Protein AF-0000000084541951 (afdb_homodimer)

Organism: NCBI:txid376219

Radius of gyration: 29.32 Å; Cα contacts (8 Å, 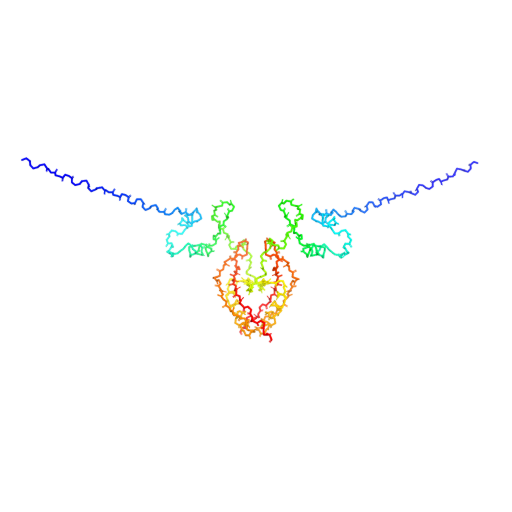|Δi|>4): 400; chains: 2; bounding box: 62×55×139 Å

Secondary structure (DSSP, 8-state):
----------------------HHHHHHHHH-TT---SSHHHHHHHHHHHTEEEETTTTEEEE--GGGSPPPPSSEEEEEEEEHHHHHHHHHHHHHHHHHTT-EEEEEPPPEEPPTTSTTEEEEEEEEEPP----/----------------------HHHHHHHHH-TT---SSHHHHHHHHHHTTEEEETTTTEEEE--GGGSPPPPSSEEEEEEEEHHHHHHHHHHHHHHHHHTT-EEEEEPPPEEPPTTSTTEEEEEEEEEPP----

Solvent-accessible surface area (backbone atoms only — not comparable to full-atom values): 15792 Å² total; per-residue (Å²): 135,84,76,80,80,78,77,78,76,73,77,74,72,72,68,71,72,67,72,85,69,51,68,71,57,51,55,46,43,69,75,44,69,82,65,85,62,91,46,70,64,55,47,50,51,51,38,41,73,74,30,36,41,80,36,77,88,78,68,41,76,40,79,52,57,74,86,69,34,45,76,53,50,79,41,39,38,34,39,34,36,17,18,53,90,44,28,65,59,53,46,49,54,46,51,57,46,43,38,73,72,49,30,40,80,73,45,70,55,68,79,39,73,38,60,81,44,42,49,40,19,18,31,34,43,37,31,28,37,62,54,74,80,76,124,137,82,74,78,79,77,76,79,76,73,76,72,73,70,67,70,71,64,71,84,69,52,68,72,56,51,56,48,43,69,75,45,69,82,64,86,62,93,46,69,64,56,47,51,50,52,38,42,75,74,29,36,42,80,36,78,87,79,67,42,77,40,77,53,57,74,87,68,35,45,77,54,50,80,44,38,38,34,39,34,35,17,19,53,89,44,28,64,58,55,47,49,52,47,51,57,48,42,39,72,73,49,30,39,81,75,48,72,54,67,79,38,72,37,61,82,44,43,49,41,18,16,32,34,42,38,30,28,37,62,54,73,81,77,123

Structure (mmCIF, N/CA/C/O backbone):
data_AF-0000000084541951-model_v1
#
loop_
_entity.id
_entity.type
_entity.pdbx_description
1 polymer 'Uncharacterized protein'
#
loop_
_atom_site.group_PDB
_atom_site.id
_atom_site.type_symbol
_atom_site.label_atom_id
_atom_site.label_alt_id
_atom_site.label_comp_id
_atom_site.label_asym_id
_atom_site.label_entity_id
_atom_site.label_seq_id
_atom_site.pdbx_PDB_ins_code
_atom_site.Cartn_x
_atom_site.Cartn_y
_atom_site.Cartn_z
_atom_site.occupancy
_atom_site.B_iso_or_equiv
_atom_site.auth_seq_id
_atom_site.auth_comp_id
_atom_site.auth_asym_id
_atom_site.auth_atom_id
_atom_site.pdbx_PDB_model_num
ATOM 1 N N . MET A 1 1 ? 38.5 -24.391 -70.188 1 35.28 1 MET A N 1
ATOM 2 C CA . MET A 1 1 ? 38.844 -24.203 -68.812 1 35.28 1 MET A CA 1
ATOM 3 C C . MET A 1 1 ? 37.781 -23.312 -68.125 1 35.28 1 MET A C 1
ATOM 5 O O . MET A 1 1 ? 37.75 -22.109 -68.375 1 35.28 1 MET A O 1
ATOM 9 N N . VAL A 1 2 ? 36.562 -23.859 -67.938 1 46.75 2 VAL A N 1
ATOM 10 C CA . VAL A 1 2 ? 35.375 -23.25 -67.312 1 46.75 2 VAL A CA 1
ATOM 11 C C . VAL A 1 2 ? 35.656 -22.984 -65.875 1 46.75 2 VAL A C 1
ATOM 13 O O . VAL A 1 2 ? 36.031 -23.891 -65.125 1 46.75 2 VAL A O 1
ATOM 16 N N . THR A 1 3 ? 36.031 -21.719 -65.5 1 50.56 3 THR A N 1
ATOM 17 C CA . THR A 1 3 ? 36.188 -21.25 -64.125 1 50.56 3 THR A CA 1
ATOM 18 C C . THR A 1 3 ? 34.875 -21.344 -63.375 1 50.56 3 THR A C 1
ATOM 20 O O . THR A 1 3 ? 33.844 -20.844 -63.812 1 50.56 3 THR A O 1
ATOM 23 N N . PRO A 1 4 ? 34.688 -22.359 -62.5 1 49.59 4 PRO A N 1
ATOM 24 C CA . PRO A 1 4 ? 33.469 -22.406 -61.688 1 49.59 4 PRO A CA 1
ATOM 25 C C . PRO A 1 4 ? 33.312 -21.156 -60.812 1 49.59 4 PRO A C 1
ATOM 27 O O . PRO A 1 4 ? 34.281 -20.672 -60.25 1 49.59 4 PRO A O 1
ATOM 30 N N . LEU A 1 5 ? 32.344 -20.281 -61.125 1 49.31 5 LEU A N 1
ATOM 31 C CA . LEU A 1 5 ? 31.875 -19.188 -60.281 1 49.31 5 LEU A CA 1
ATOM 32 C C . LEU A 1 5 ? 31.422 -19.703 -58.938 1 49.31 5 LEU A C 1
ATOM 34 O O . LEU A 1 5 ? 30.438 -20.438 -58.844 1 49.31 5 LEU A O 1
ATOM 38 N N . PHE A 1 6 ? 32.344 -19.859 -57.938 1 47.62 6 PHE A N 1
ATOM 39 C CA . PHE A 1 6 ? 31.938 -20.078 -56.562 1 47.62 6 PHE A CA 1
ATOM 40 C C . PHE A 1 6 ? 31.062 -18.953 -56.062 1 47.62 6 PHE A C 1
ATOM 42 O O . PHE A 1 6 ? 31.484 -17.781 -56.062 1 47.62 6 PHE A O 1
ATOM 49 N N . SER A 1 7 ? 29.703 -19.094 -56.125 1 42.06 7 SER A N 1
ATOM 50 C CA . SER A 1 7 ? 28.766 -18.219 -55.406 1 42.06 7 SER A CA 1
ATOM 51 C C . SER A 1 7 ? 29.062 -18.203 -53.906 1 42.06 7 SER A C 1
ATOM 53 O O . SER A 1 7 ? 29.016 -19.25 -53.25 1 42.06 7 SER A O 1
ATOM 55 N N . PHE A 1 8 ? 29.844 -17.219 -53.406 1 47.81 8 PHE A N 1
ATOM 56 C CA . PHE A 1 8 ? 29.938 -16.922 -52 1 47.81 8 PHE A CA 1
ATOM 57 C C . PHE A 1 8 ? 28.547 -16.609 -51.406 1 47.81 8 PHE A C 1
ATOM 59 O O . PHE A 1 8 ? 27.984 -15.547 -51.656 1 47.81 8 PHE A O 1
ATOM 66 N N . LEU A 1 9 ? 27.641 -17.656 -51.219 1 46.69 9 LEU A N 1
ATOM 67 C CA . LEU A 1 9 ? 26.531 -17.422 -50.312 1 46.69 9 LEU A CA 1
ATOM 68 C C . LEU A 1 9 ? 27.031 -16.828 -48.969 1 46.69 9 LEU A C 1
ATOM 70 O O . LEU A 1 9 ? 27.703 -17.516 -48.188 1 46.69 9 LEU A O 1
ATOM 74 N N . GLY A 1 10 ? 27.297 -15.555 -48.938 1 41.97 10 GLY A N 1
ATOM 75 C CA . GLY A 1 10 ? 27.469 -14.836 -47.688 1 41.97 10 GLY A CA 1
ATOM 76 C C . GLY A 1 10 ? 26.469 -15.242 -46.625 1 41.97 10 GLY A C 1
ATOM 77 O O . GLY A 1 10 ? 25.266 -15.078 -46.812 1 41.97 10 GLY A O 1
ATOM 78 N N . LEU A 1 11 ? 26.688 -16.281 -45.781 1 41.28 11 LEU A N 1
ATOM 79 C CA . LEU A 1 11 ? 25.984 -16.531 -44.531 1 41.28 11 LEU A CA 1
ATOM 80 C C . LEU A 1 11 ? 25.828 -15.242 -43.75 1 41.28 11 LEU A C 1
ATOM 82 O O . LEU A 1 11 ? 26.812 -14.703 -43.219 1 41.28 11 LEU A O 1
ATOM 86 N N . VAL A 1 12 ? 24.906 -14.344 -44.125 1 42.41 12 VAL A N 1
ATOM 87 C CA . VAL A 1 12 ? 24.484 -13.305 -43.188 1 42.41 12 VAL A CA 1
ATOM 88 C C . VAL A 1 12 ? 24.125 -13.93 -41.844 1 42.41 12 VAL A C 1
ATOM 90 O O . VAL A 1 12 ? 23.125 -14.648 -41.719 1 42.41 12 VAL A O 1
ATOM 93 N N . LEU A 1 13 ? 25.078 -14.289 -41 1 41.66 13 LEU A N 1
ATOM 94 C CA . LEU A 1 13 ? 24.797 -14.516 -39.594 1 41.66 13 LEU A CA 1
ATOM 95 C C . LEU A 1 13 ? 23.922 -13.398 -39.031 1 41.66 13 LEU A C 1
ATOM 97 O O . LEU A 1 13 ? 24.391 -12.266 -38.875 1 41.66 13 LEU A O 1
ATOM 101 N N . ILE A 1 14 ? 22.688 -13.305 -39.5 1 42.78 14 ILE A N 1
ATOM 102 C CA . ILE A 1 14 ? 21.781 -12.477 -38.688 1 42.78 14 ILE A CA 1
ATOM 103 C C . ILE A 1 14 ? 21.984 -12.805 -37.219 1 42.78 14 ILE A C 1
ATOM 105 O O . ILE A 1 14 ? 21.578 -13.875 -36.75 1 42.78 14 ILE A O 1
ATOM 109 N N . GLY A 1 15 ? 23.141 -12.469 -36.656 1 42.03 15 GLY A N 1
ATOM 110 C CA . GLY A 1 15 ? 23.156 -12.453 -35.219 1 42.03 15 GLY A CA 1
ATOM 111 C C . GLY A 1 15 ? 21.859 -11.953 -34.594 1 42.03 15 GLY A C 1
ATOM 112 O O . GLY A 1 15 ? 21.531 -10.773 -34.75 1 42.03 15 GLY A O 1
ATOM 113 N N . VAL A 1 16 ? 20.719 -12.625 -34.656 1 40.12 16 VAL A N 1
ATOM 114 C CA . VAL A 1 16 ? 19.609 -12.266 -33.781 1 40.12 16 VAL A CA 1
ATOM 115 C C . VAL A 1 16 ? 20.156 -11.727 -32.438 1 40.12 16 VAL A C 1
ATOM 117 O O . VAL A 1 16 ? 20.828 -12.453 -31.703 1 40.12 16 VAL A O 1
ATOM 120 N N . VAL A 1 17 ? 20.688 -10.57 -32.469 1 44.53 17 VAL A N 1
ATOM 121 C CA . VAL A 1 17 ? 20.969 -9.977 -31.172 1 44.53 17 VAL A CA 1
ATOM 122 C C . VAL A 1 17 ? 19.875 -10.359 -30.172 1 44.53 17 VAL A C 1
ATOM 124 O O . VAL A 1 17 ? 18.734 -9.953 -30.328 1 44.53 17 VAL A O 1
ATOM 127 N N . MET A 1 18 ? 19.781 -11.609 -29.812 1 46.28 18 MET A N 1
ATOM 128 C CA . MET A 1 18 ? 18.891 -11.938 -28.703 1 46.28 18 MET A CA 1
ATOM 129 C C . MET A 1 18 ? 18.828 -10.789 -27.703 1 46.28 18 MET A C 1
ATOM 131 O O . MET A 1 18 ? 19.859 -10.242 -27.312 1 46.28 18 MET A O 1
ATOM 135 N N . ALA A 1 19 ? 18 -9.93 -27.828 1 55.91 19 ALA A N 1
ATOM 136 C CA . ALA A 1 19 ? 17.766 -8.891 -26.812 1 55.91 19 ALA A CA 1
ATOM 137 C C . ALA A 1 19 ? 18.328 -9.312 -25.469 1 55.91 19 ALA A C 1
ATOM 139 O O . ALA A 1 19 ? 18.375 -10.5 -25.141 1 55.91 19 ALA A O 1
ATOM 140 N N . LYS A 1 20 ? 19.281 -8.531 -24.906 1 66.75 20 LYS A N 1
ATOM 141 C CA . LYS A 1 20 ? 20 -8.742 -23.656 1 66.75 20 LYS A CA 1
ATOM 142 C C . LYS A 1 20 ? 19.047 -9.125 -22.531 1 66.75 20 LYS A C 1
ATOM 144 O O . LYS A 1 20 ? 18.062 -8.422 -22.266 1 66.75 20 LYS A O 1
ATOM 149 N N . MET A 1 21 ? 18.969 -10.383 -22.297 1 83.56 21 MET A N 1
ATOM 150 C CA . MET A 1 21 ? 18.188 -10.945 -21.188 1 83.56 21 MET A CA 1
ATOM 151 C C . MET A 1 21 ? 18.703 -10.445 -19.844 1 83.56 21 MET A C 1
ATOM 153 O O . MET A 1 21 ? 19.922 -10.406 -19.625 1 83.56 21 MET A O 1
ATOM 157 N N . THR A 1 22 ? 17.797 -9.883 -19.062 1 91.75 22 THR A N 1
ATOM 158 C CA . THR A 1 22 ? 18.203 -9.484 -17.719 1 91.75 22 THR A CA 1
ATOM 159 C C . THR A 1 22 ? 18.734 -10.68 -16.938 1 91.75 22 THR A C 1
ATOM 161 O O . THR A 1 22 ? 18.406 -11.828 -17.25 1 91.75 22 THR A O 1
ATOM 164 N N . LYS A 1 23 ? 19.625 -10.398 -16.016 1 94.12 23 LYS A N 1
ATOM 165 C CA . LYS A 1 23 ? 20.109 -11.438 -15.125 1 94.12 23 LYS A CA 1
ATOM 166 C C . LYS A 1 23 ? 18.969 -12.164 -14.438 1 94.12 23 LYS A C 1
ATOM 168 O O . LYS A 1 23 ? 18.984 -13.391 -14.328 1 94.12 23 LYS A O 1
ATOM 173 N N . LYS A 1 24 ? 18 -11.453 -13.922 1 96 24 LYS A N 1
ATOM 174 C CA . LYS A 1 24 ? 16.828 -12.016 -13.266 1 96 24 LYS A CA 1
ATOM 175 C C . LYS A 1 24 ? 16.156 -13.062 -14.148 1 96 24 LYS A C 1
ATOM 177 O O . LYS A 1 24 ? 15.852 -14.164 -13.703 1 96 24 LYS A O 1
ATOM 182 N N . TYR A 1 25 ? 15.961 -12.742 -15.359 1 95.69 25 TYR A N 1
ATOM 183 C CA . TYR A 1 25 ? 15.273 -13.625 -16.297 1 95.69 25 TYR A CA 1
ATOM 184 C C . TYR A 1 25 ? 16.141 -14.82 -16.656 1 95.69 25 TYR A C 1
ATOM 186 O O . TYR A 1 25 ? 15.672 -15.961 -16.656 1 95.69 25 TYR A O 1
ATOM 194 N N . SER A 1 26 ? 17.359 -14.578 -16.891 1 94.5 26 SER A N 1
ATOM 195 C CA . SER A 1 26 ? 18.281 -15.656 -17.234 1 94.5 26 SER A CA 1
ATOM 196 C C . SER A 1 26 ? 18.375 -16.703 -16.125 1 94.5 26 SER A C 1
ATOM 198 O O . SER A 1 26 ? 18.312 -17.906 -16.391 1 94.5 26 SER A O 1
ATOM 200 N N . LEU A 1 27 ? 18.5 -16.25 -14.945 1 96.31 27 LEU A N 1
ATOM 201 C CA . LEU A 1 27 ? 18.609 -17.172 -13.812 1 96.31 27 LEU A CA 1
ATOM 202 C C . LEU A 1 27 ? 17.297 -17.906 -13.57 1 96.31 27 LEU A C 1
ATOM 204 O O . LEU A 1 27 ? 17.297 -19.047 -13.117 1 96.31 27 LEU A O 1
ATOM 208 N N . ALA A 1 28 ? 16.219 -17.281 -13.922 1 96.81 28 ALA A N 1
ATOM 209 C CA . ALA A 1 28 ? 14.922 -17.953 -13.828 1 96.81 28 ALA A CA 1
ATOM 210 C C . ALA A 1 28 ? 14.828 -19.125 -14.789 1 96.81 28 ALA A C 1
ATOM 212 O O . ALA A 1 28 ? 14.32 -20.203 -14.422 1 96.81 28 ALA A O 1
ATOM 213 N N . LEU A 1 29 ? 15.328 -18.906 -15.945 1 95.5 29 LEU A N 1
ATOM 214 C CA . LEU A 1 29 ? 15.32 -19.953 -16.953 1 95.5 29 LEU A CA 1
ATOM 215 C C . LEU A 1 29 ? 16.156 -21.156 -16.516 1 95.5 29 LEU A C 1
ATOM 217 O O . LEU A 1 29 ? 15.836 -22.297 -16.844 1 95.5 29 LEU A O 1
ATOM 221 N N . GLU A 1 30 ? 17.172 -20.922 -15.742 1 95.62 30 GLU A N 1
ATOM 222 C CA . GLU A 1 30 ? 18.016 -22 -15.227 1 95.62 30 GLU A CA 1
ATOM 223 C C . GLU A 1 30 ? 17.281 -22.844 -14.195 1 95.62 30 GLU A C 1
ATOM 225 O O . GLU A 1 30 ? 17.484 -24.047 -14.117 1 95.62 30 GLU A O 1
ATOM 230 N N . ILE A 1 31 ? 16.484 -22.266 -13.453 1 96.19 31 ILE A N 1
ATOM 231 C CA . ILE A 1 31 ? 15.773 -22.953 -12.383 1 96.19 31 ILE A CA 1
ATOM 232 C C . ILE A 1 31 ? 14.625 -23.766 -12.977 1 96.19 31 ILE A C 1
ATOM 234 O O . ILE A 1 31 ? 14.352 -24.875 -12.516 1 96.19 31 ILE A O 1
ATOM 238 N N . ALA A 1 32 ? 13.953 -23.203 -13.953 1 95.69 32 ALA A N 1
ATOM 239 C CA . ALA A 1 32 ? 12.812 -23.875 -14.562 1 95.69 32 ALA A CA 1
ATOM 240 C C . ALA A 1 32 ? 12.93 -23.891 -16.078 1 95.69 32 ALA A C 1
ATOM 242 O O . ALA A 1 32 ? 12.102 -23.297 -16.781 1 95.69 32 ALA A O 1
ATOM 243 N N . PRO A 1 33 ? 13.789 -24.609 -16.609 1 92.81 33 PRO A N 1
ATOM 244 C CA . PRO A 1 33 ? 14.062 -24.594 -18.062 1 92.81 33 PRO A CA 1
ATOM 245 C C . PRO A 1 33 ? 12.922 -25.188 -18.875 1 92.81 33 PRO A C 1
ATOM 247 O O . PRO A 1 33 ? 12.75 -24.844 -20.047 1 92.81 33 PRO A O 1
ATOM 250 N N . GLU A 1 34 ? 12.133 -26 -18.281 1 94.19 34 GLU A N 1
ATOM 251 C CA . GLU A 1 34 ? 11.117 -26.734 -19.031 1 94.19 34 GLU A CA 1
ATOM 252 C C . GLU A 1 34 ? 9.766 -26.031 -18.953 1 94.19 34 GLU A C 1
ATOM 254 O O . GLU A 1 34 ? 8.797 -26.453 -19.594 1 94.19 34 GLU A O 1
ATOM 259 N N . PHE A 1 35 ? 9.766 -25.031 -18.109 1 95.38 35 PHE A N 1
ATOM 260 C CA . PHE A 1 35 ? 8.492 -24.344 -17.969 1 95.38 35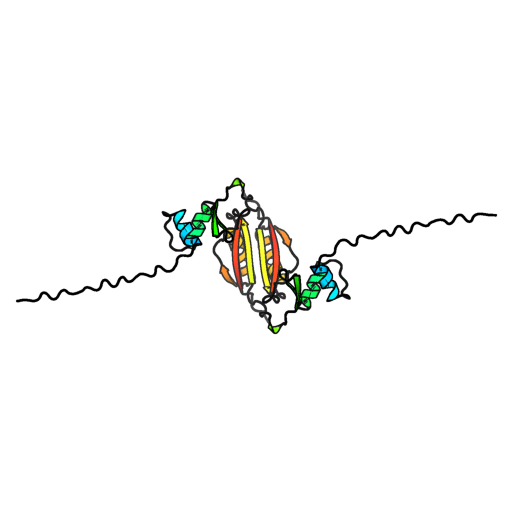 PHE A CA 1
ATOM 261 C C . PHE A 1 35 ? 8.242 -23.422 -19.172 1 95.38 35 PHE A C 1
ATOM 263 O O . PHE A 1 35 ? 8.984 -22.484 -19.406 1 95.38 35 PHE A O 1
ATOM 270 N N . SER A 1 36 ? 7.133 -23.766 -19.891 1 93.62 36 SER A N 1
ATOM 271 C CA . SER A 1 36 ? 6.742 -22.922 -21.016 1 93.62 36 SER A CA 1
ATOM 272 C C . SER A 1 36 ? 6.016 -21.672 -20.547 1 93.62 36 SER A C 1
ATOM 274 O O . SER A 1 36 ? 5.129 -21.734 -19.688 1 93.62 36 SER A O 1
ATOM 276 N N . HIS A 1 37 ? 6.469 -20.578 -21.062 1 91.12 37 HIS A N 1
ATOM 277 C CA . HIS A 1 37 ? 5.855 -19.312 -20.672 1 91.12 37 HIS A CA 1
ATOM 278 C C . HIS A 1 37 ? 5.871 -18.312 -21.828 1 91.12 37 HIS A C 1
ATOM 280 O O . HIS A 1 37 ? 6.742 -18.375 -22.703 1 91.12 37 HIS A O 1
ATOM 286 N N . SER A 1 38 ? 4.855 -17.469 -21.703 1 89.25 38 SER A N 1
ATOM 287 C CA . SER A 1 38 ? 4.703 -16.484 -22.766 1 89.25 38 SER A CA 1
ATOM 288 C C . SER A 1 38 ? 5.414 -15.18 -22.422 1 89.25 38 SER A C 1
ATOM 290 O O . SER A 1 38 ? 5.723 -14.383 -23.312 1 89.25 38 SER A O 1
ATOM 292 N N . ASP A 1 39 ? 5.574 -14.945 -21.172 1 87.88 39 ASP A N 1
ATOM 293 C CA . ASP A 1 39 ? 6.254 -13.727 -20.734 1 87.88 39 ASP A CA 1
ATOM 294 C C . ASP A 1 39 ? 7 -13.969 -19.422 1 87.88 39 ASP A C 1
ATOM 296 O O . ASP A 1 39 ? 6.883 -15.047 -18.828 1 87.88 39 ASP A O 1
ATOM 300 N N . HIS A 1 40 ? 7.828 -12.969 -19.125 1 91.19 40 HIS A N 1
ATOM 301 C CA . HIS A 1 40 ? 8.672 -13.133 -17.938 1 91.19 40 HIS A CA 1
ATOM 302 C C . HIS A 1 40 ? 7.828 -13.227 -16.672 1 91.19 40 HIS A C 1
ATOM 304 O O . HIS A 1 40 ? 8.195 -13.938 -15.727 1 91.19 40 HIS A O 1
ATOM 310 N N . GLU A 1 41 ? 6.727 -12.594 -16.672 1 87.75 41 GLU A N 1
ATOM 311 C CA . GLU A 1 41 ? 5.895 -12.57 -15.477 1 87.75 41 GLU A CA 1
ATOM 312 C C . GLU A 1 41 ? 5.348 -13.953 -15.156 1 87.75 41 GLU A C 1
ATOM 314 O O . GLU A 1 41 ? 5.27 -14.344 -13.992 1 87.75 41 GLU A O 1
ATOM 319 N N . SER A 1 42 ? 4.969 -14.625 -16.219 1 89.44 42 SER A N 1
ATOM 320 C CA . SER A 1 42 ? 4.473 -15.984 -16.031 1 89.44 42 SER A CA 1
ATOM 321 C C . SER A 1 42 ? 5.551 -16.891 -15.445 1 89.44 42 SER A C 1
ATOM 323 O O . SER A 1 42 ? 5.281 -17.688 -14.555 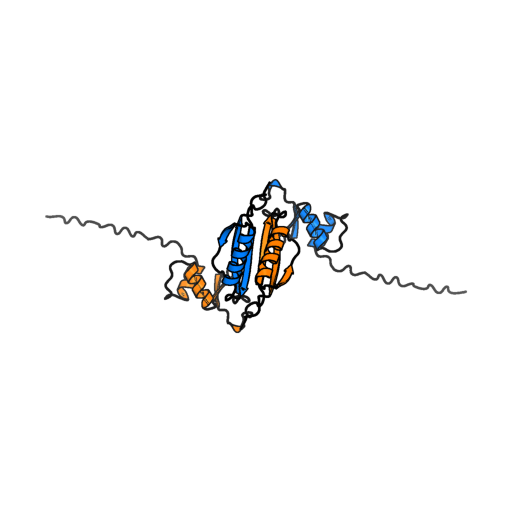1 89.44 42 SER A O 1
ATOM 325 N N . LEU A 1 43 ? 6.738 -16.734 -15.914 1 93.69 43 LEU A N 1
ATOM 326 C CA . LEU A 1 43 ? 7.848 -17.516 -15.391 1 93.69 43 LEU A CA 1
ATOM 327 C C . LEU A 1 43 ? 8.141 -17.141 -13.945 1 93.69 43 LEU A C 1
ATOM 329 O O . LEU A 1 43 ? 8.328 -18.031 -13.094 1 93.69 43 LEU A O 1
ATOM 333 N N . TYR A 1 44 ? 8.117 -15.883 -13.672 1 92.19 44 TYR A N 1
ATOM 334 C CA . TYR A 1 44 ? 8.391 -15.43 -12.312 1 92.19 44 TYR A CA 1
ATOM 335 C C . TYR A 1 44 ? 7.324 -15.93 -11.344 1 92.19 44 TYR A C 1
A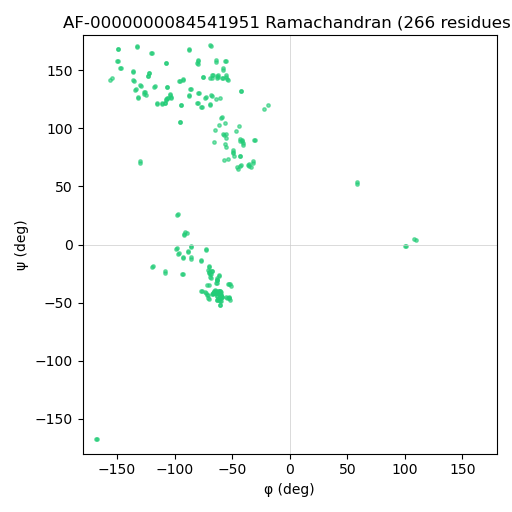TOM 337 O O . TYR A 1 44 ? 7.633 -16.344 -10.227 1 92.19 44 TYR A O 1
ATOM 345 N N . SER A 1 45 ? 6.129 -15.859 -11.781 1 87.56 45 SER A N 1
ATOM 346 C CA . SER A 1 45 ? 5.023 -16.375 -10.969 1 87.56 45 SER A CA 1
ATOM 347 C C . SER A 1 45 ? 5.184 -17.859 -10.688 1 87.56 45 SER A C 1
ATOM 349 O O . SER A 1 45 ? 4.926 -18.312 -9.57 1 87.56 45 SER A O 1
ATOM 351 N N . HIS A 1 46 ? 5.566 -18.562 -11.688 1 90.94 46 HIS A N 1
ATOM 352 C CA . HIS A 1 46 ? 5.805 -20 -11.539 1 90.94 46 HIS A CA 1
ATOM 353 C C . HIS A 1 46 ? 6.887 -20.266 -10.508 1 90.94 46 HIS A C 1
ATOM 355 O O . HIS A 1 46 ? 6.715 -21.125 -9.633 1 90.94 46 HIS A O 1
ATOM 361 N N . LEU A 1 47 ? 7.969 -19.484 -10.57 1 94.5 47 LEU A N 1
ATOM 362 C CA . LEU A 1 47 ? 9.055 -19.656 -9.609 1 94.5 47 LEU A CA 1
ATOM 363 C C . LEU A 1 47 ? 8.57 -19.344 -8.195 1 94.5 47 LEU A C 1
ATOM 365 O O . LEU A 1 47 ? 8.922 -20.047 -7.246 1 94.5 47 LEU A O 1
ATOM 369 N N . SER A 1 48 ? 7.805 -18.359 -8.094 1 90.31 48 SER A N 1
ATOM 370 C CA . SER A 1 48 ? 7.258 -18.016 -6.789 1 90.31 48 SER A CA 1
ATOM 371 C C . SER A 1 48 ? 6.414 -19.141 -6.223 1 90.31 48 SER A C 1
ATOM 373 O O . SER A 1 48 ? 6.461 -19.422 -5.02 1 90.31 48 SER A O 1
ATOM 375 N N . GLY A 1 49 ? 5.668 -19.734 -7.082 1 87.25 49 GLY A N 1
ATOM 376 C CA . GLY A 1 49 ? 4.879 -20.875 -6.664 1 87.25 49 GLY A CA 1
ATOM 377 C C . GLY A 1 49 ? 5.723 -22.031 -6.172 1 87.25 49 GLY A C 1
ATOM 378 O O . GLY A 1 49 ? 5.27 -22.844 -5.352 1 87.25 49 GLY A O 1
ATOM 379 N N . MET A 1 50 ? 6.914 -22.062 -6.668 1 91 50 MET A N 1
ATOM 380 C CA . MET A 1 50 ? 7.84 -23.109 -6.281 1 91 50 MET A CA 1
ATOM 381 C C . MET A 1 50 ? 8.586 -22.75 -5.004 1 91 50 MET A C 1
ATOM 383 O O . MET A 1 50 ? 9.344 -23.547 -4.465 1 91 50 MET A O 1
ATOM 387 N N . GLY A 1 51 ? 8.492 -21.469 -4.566 1 90.38 51 GLY A N 1
ATOM 388 C CA . GLY A 1 51 ? 9.148 -21.047 -3.338 1 90.38 51 GLY A CA 1
ATOM 389 C C . GLY A 1 51 ? 10.336 -20.125 -3.576 1 90.38 51 GLY A C 1
ATOM 390 O O . GLY A 1 51 ? 11.039 -19.75 -2.635 1 90.38 51 GLY A O 1
ATOM 391 N N . TYR A 1 52 ? 10.555 -19.766 -4.84 1 94.88 52 TYR A N 1
ATOM 392 C CA . TYR A 1 52 ? 11.695 -18.922 -5.152 1 94.88 52 TYR A CA 1
ATOM 393 C C . TYR A 1 52 ? 11.297 -17.453 -5.148 1 94.88 52 TYR A C 1
ATOM 395 O O . TYR A 1 52 ? 10.211 -17.094 -5.613 1 94.88 52 TYR A O 1
ATOM 403 N N . TRP A 1 53 ? 12.219 -16.656 -4.645 1 95.56 53 TRP A N 1
ATOM 404 C CA . TRP A 1 53 ? 12.016 -15.211 -4.621 1 95.56 53 TRP A CA 1
ATOM 405 C C . TRP A 1 53 ? 13.289 -14.484 -5.055 1 95.56 53 TRP A C 1
ATOM 407 O O . TRP A 1 53 ? 14.398 -14.883 -4.684 1 95.56 53 TRP A O 1
ATOM 417 N N . TRP A 1 54 ? 12.992 -13.383 -5.836 1 94.81 54 TRP A N 1
ATOM 418 C CA . TRP A 1 54 ? 14.125 -12.602 -6.312 1 94.81 54 TRP A CA 1
ATOM 419 C C . TRP A 1 54 ? 14.625 -11.656 -5.23 1 94.81 54 TRP A C 1
ATOM 421 O O . TRP A 1 54 ? 13.859 -10.836 -4.707 1 94.81 54 TRP A O 1
ATOM 431 N N . ASN A 1 55 ? 15.852 -11.805 -4.902 1 93.5 55 ASN A N 1
ATOM 432 C CA . ASN A 1 55 ? 16.562 -10.859 -4.051 1 93.5 55 ASN A CA 1
ATOM 433 C C . ASN A 1 55 ? 17.328 -9.836 -4.875 1 93.5 55 ASN A C 1
ATOM 435 O O . ASN A 1 55 ? 18.406 -10.133 -5.391 1 93.5 55 ASN A O 1
ATOM 439 N N . SER A 1 56 ? 16.797 -8.68 -4.895 1 91.94 56 SER A N 1
ATOM 440 C CA . SER A 1 56 ? 17.375 -7.652 -5.758 1 91.94 56 SER A CA 1
ATOM 441 C C . SER A 1 56 ? 18.734 -7.195 -5.234 1 91.94 56 SER A C 1
ATOM 443 O O . SER A 1 56 ? 19.578 -6.734 -6.008 1 91.94 56 SER A O 1
ATOM 445 N N . ARG A 1 57 ? 18.984 -7.328 -4.035 1 90.56 57 ARG A N 1
ATOM 446 C CA . ARG A 1 57 ? 20.266 -6.93 -3.465 1 90.56 57 ARG A CA 1
ATOM 447 C C . ARG A 1 57 ? 21.375 -7.859 -3.922 1 90.56 57 ARG A C 1
ATOM 449 O O . ARG A 1 57 ? 22.406 -7.402 -4.418 1 90.56 57 ARG A O 1
ATOM 456 N N . ASP A 1 58 ? 21.125 -9.094 -3.854 1 92.75 58 ASP A N 1
ATOM 457 C CA . ASP A 1 58 ? 22.109 -10.102 -4.199 1 92.75 58 ASP A CA 1
ATOM 458 C C . ASP A 1 58 ? 21.984 -10.516 -5.664 1 92.75 58 ASP A C 1
ATOM 460 O O . ASP A 1 58 ? 22.797 -11.297 -6.164 1 92.75 58 ASP A O 1
ATOM 464 N N . GLN A 1 59 ? 20.891 -10.086 -6.25 1 94 59 GLN A N 1
ATOM 465 C CA . GLN A 1 59 ? 20.625 -10.406 -7.648 1 94 59 GLN A CA 1
ATOM 466 C C . GLN A 1 59 ? 20.578 -11.914 -7.863 1 94 59 GLN A C 1
ATOM 468 O O . GLN A 1 59 ? 21.25 -12.453 -8.742 1 94 59 GLN A O 1
ATOM 473 N N . SER A 1 60 ? 19.781 -12.539 -7.113 1 96.31 60 SER A N 1
ATOM 474 C CA . SER A 1 60 ? 19.641 -13.984 -7.184 1 96.31 60 SER A CA 1
ATOM 475 C C . SER A 1 60 ? 18.234 -14.422 -6.793 1 96.31 60 SER A C 1
ATOM 477 O O . SER A 1 60 ? 17.531 -13.695 -6.086 1 96.31 60 SER A O 1
ATOM 479 N N . TRP A 1 61 ? 17.938 -15.609 -7.273 1 96.62 61 TRP A N 1
ATOM 480 C CA . TRP A 1 61 ? 16.719 -16.281 -6.805 1 96.62 61 TRP A CA 1
ATOM 481 C C . TRP A 1 61 ? 17 -17.094 -5.551 1 96.62 61 TRP A C 1
ATOM 483 O O . TRP A 1 61 ? 17.922 -17.906 -5.527 1 96.62 61 TRP A O 1
AT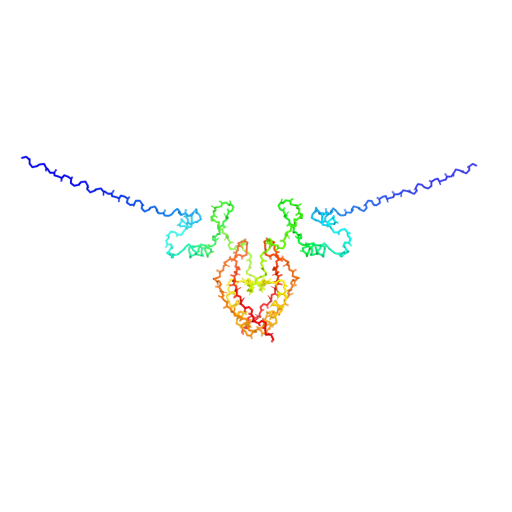OM 493 N N . VAL A 1 62 ? 16.203 -16.859 -4.547 1 95.31 62 VAL A N 1
ATOM 494 C CA . VAL A 1 62 ? 16.391 -17.562 -3.283 1 95.31 62 VAL A CA 1
ATOM 495 C C . VAL A 1 62 ? 15.164 -18.422 -2.99 1 95.31 62 VAL A C 1
ATOM 497 O O . VAL A 1 62 ? 14.031 -18 -3.207 1 95.31 62 VAL A O 1
ATOM 500 N N . PHE A 1 63 ? 15.492 -19.594 -2.562 1 95.06 63 PHE A N 1
ATOM 501 C CA . PHE A 1 63 ? 14.414 -20.484 -2.145 1 95.06 63 PHE A CA 1
ATOM 502 C C . PHE A 1 63 ? 14.047 -20.234 -0.687 1 95.06 63 PHE A C 1
ATOM 504 O O . PHE A 1 63 ? 14.922 -20.141 0.174 1 95.06 63 PHE A O 1
ATOM 511 N N . VAL A 1 64 ? 12.773 -20.156 -0.464 1 94.31 64 VAL A N 1
ATOM 512 C CA . VAL A 1 64 ? 12.25 -19.984 0.888 1 94.31 64 VAL A CA 1
ATOM 513 C C . VAL A 1 64 ? 11.43 -21.203 1.291 1 94.31 64 VAL A C 1
ATOM 515 O O . VAL A 1 64 ? 10.438 -21.531 0.64 1 94.31 64 VAL A O 1
ATOM 518 N N . GLU A 1 65 ? 11.867 -21.828 2.367 1 93.75 65 GLU A N 1
ATOM 519 C CA . GLU A 1 65 ? 11.133 -22.969 2.887 1 93.75 65 GLU A CA 1
ATOM 520 C C . GLU A 1 65 ? 9.781 -22.547 3.451 1 93.75 65 GLU A C 1
ATOM 522 O O . GLU A 1 65 ? 9.656 -21.484 4.051 1 93.75 65 GLU A O 1
ATOM 527 N N . PRO A 1 66 ? 8.781 -23.422 3.244 1 90.06 66 PRO A N 1
ATOM 528 C CA . PRO A 1 66 ? 7.453 -23.094 3.775 1 90.06 66 PRO A CA 1
ATOM 529 C C . PRO A 1 66 ? 7.484 -22.734 5.258 1 90.06 66 PRO A C 1
ATOM 531 O O . PRO A 1 66 ? 6.73 -21.859 5.699 1 90.06 66 PRO A O 1
ATOM 534 N N . GLU A 1 67 ? 8.359 -23.359 6.027 1 93.06 67 GLU A N 1
ATOM 535 C CA . GLU A 1 67 ? 8.414 -23.141 7.473 1 93.06 67 GLU A CA 1
ATOM 536 C C . GLU A 1 67 ? 8.953 -21.75 7.805 1 93.06 67 GLU A C 1
ATOM 538 O O . GLU A 1 67 ? 8.742 -21.25 8.914 1 93.06 67 GLU A O 1
ATOM 543 N N . ASP A 1 68 ? 9.617 -21.141 6.875 1 94.06 68 ASP A N 1
ATOM 544 C CA . ASP A 1 68 ? 10.188 -19.812 7.078 1 94.06 68 ASP A CA 1
ATOM 545 C C . ASP A 1 68 ? 9.18 -18.719 6.727 1 94.06 68 ASP A C 1
ATOM 547 O O . ASP A 1 68 ? 9.438 -17.531 6.945 1 94.06 68 ASP A O 1
ATOM 551 N N . SER A 1 69 ? 8.07 -19.188 6.184 1 94.56 69 SER A N 1
ATOM 552 C CA . SER A 1 69 ? 7.031 -18.219 5.809 1 94.56 69 SER A CA 1
ATOM 553 C C . SER A 1 69 ? 5.996 -18.078 6.918 1 94.56 69 SER A C 1
ATOM 555 O O . SER A 1 69 ? 5.676 -19.047 7.613 1 94.56 69 SER A O 1
ATOM 557 N N . HIS A 1 70 ? 5.551 -16.812 7.137 1 96.12 70 HIS A N 1
ATOM 558 C CA . HIS A 1 70 ? 4.418 -16.609 8.031 1 96.12 70 HIS A CA 1
ATOM 559 C C . HIS A 1 70 ? 3.162 -17.281 7.5 1 96.12 70 HIS A C 1
ATOM 561 O O . HIS A 1 70 ? 2.994 -17.438 6.285 1 96.12 70 HIS A O 1
ATOM 567 N N . PRO A 1 71 ? 2.381 -17.766 8.453 1 95.94 71 PRO A N 1
ATOM 568 C CA . PRO A 1 71 ? 1.07 -18.234 7.984 1 95.94 71 PRO A CA 1
ATOM 569 C C . PRO A 1 71 ? 0.299 -17.141 7.234 1 95.94 71 PRO A C 1
ATOM 571 O O . PRO A 1 71 ? 0.603 -15.953 7.375 1 95.94 71 PRO A O 1
ATOM 574 N N . PRO A 1 72 ? -0.629 -17.547 6.41 1 96.25 72 PRO A N 1
ATOM 575 C CA . PRO A 1 72 ? -1.466 -16.547 5.727 1 96.25 72 PRO A CA 1
ATOM 576 C C . PRO A 1 72 ? -2.17 -15.602 6.695 1 96.25 72 PRO A C 1
ATOM 578 O O . PRO A 1 72 ? -2.586 -16.016 7.781 1 96.25 72 PRO A O 1
ATOM 581 N N . SER A 1 73 ? -2.324 -14.406 6.293 1 97 73 SER A N 1
ATOM 582 C CA . SER A 1 73 ? -3.008 -13.414 7.117 1 97 73 SER A CA 1
ATOM 583 C C . SER A 1 73 ? -4.461 -13.805 7.359 1 97 73 SER A C 1
ATOM 585 O O . SER A 1 73 ? -5.141 -14.281 6.453 1 97 73 SER A O 1
ATOM 587 N N . SER A 1 74 ? -4.895 -13.492 8.555 1 96.5 74 SER A N 1
ATOM 588 C CA . SER A 1 74 ? -6.289 -13.734 8.914 1 96.5 74 SER A CA 1
ATOM 589 C C . SER A 1 74 ? -7.125 -12.461 8.773 1 96.5 74 SER A C 1
ATOM 591 O O . SER A 1 74 ? -8.328 -12.477 9.039 1 96.5 74 SER A O 1
ATOM 593 N N . VAL A 1 75 ? -6.426 -11.406 8.43 1 97.75 75 VAL A N 1
ATOM 594 C CA . VAL A 1 75 ? -7.113 -10.133 8.25 1 97.75 75 VAL A CA 1
ATOM 595 C C . VAL A 1 75 ? -6.918 -9.625 6.824 1 97.75 75 VAL A C 1
ATOM 597 O O . VAL A 1 75 ? -6.066 -10.141 6.09 1 97.75 75 VAL A O 1
ATOM 600 N N . ILE A 1 76 ? -7.723 -8.672 6.449 1 98.12 76 ILE A N 1
ATOM 601 C CA . ILE A 1 76 ? -7.602 -7.984 5.172 1 98.12 76 ILE A CA 1
ATOM 602 C C . ILE A 1 76 ? -7.094 -6.562 5.402 1 98.12 76 ILE A C 1
ATOM 604 O O . ILE A 1 76 ? -7.699 -5.789 6.148 1 98.12 76 ILE A O 1
ATOM 608 N N . ARG A 1 77 ? -6.027 -6.277 4.805 1 98.56 77 ARG A N 1
ATOM 609 C CA . ARG A 1 77 ? -5.457 -4.934 4.875 1 98.56 77 ARG A CA 1
ATOM 610 C C . ARG A 1 77 ? -5.711 -4.164 3.582 1 98.56 77 ARG A C 1
ATOM 612 O O . ARG A 1 77 ? -5.41 -4.656 2.492 1 98.56 77 ARG A O 1
ATOM 619 N N . VAL A 1 78 ? -6.23 -2.947 3.715 1 98.75 78 VAL A N 1
ATOM 620 C CA . VAL A 1 78 ? -6.578 -2.113 2.568 1 98.75 78 VAL A CA 1
ATOM 621 C C . VAL A 1 78 ? -5.902 -0.751 2.697 1 98.75 78 VAL A C 1
ATOM 623 O O . VAL A 1 78 ? -5.957 -0.121 3.756 1 98.75 78 VAL A O 1
ATOM 626 N N . ARG A 1 79 ? -5.246 -0.331 1.695 1 98.81 79 ARG A N 1
ATOM 627 C CA . ARG A 1 79 ? -4.742 1.035 1.591 1 98.81 79 ARG A CA 1
ATOM 628 C C . ARG A 1 79 ? -5.539 1.835 0.565 1 98.81 79 ARG A C 1
ATOM 630 O O . ARG A 1 79 ? -5.656 1.427 -0.592 1 98.81 79 ARG A O 1
ATOM 637 N N . VAL A 1 80 ? -6.043 2.893 0.971 1 98.69 80 VAL A N 1
ATOM 638 C CA . VAL A 1 80 ? -6.715 3.84 0.086 1 98.69 80 VAL A CA 1
ATOM 639 C C . VAL A 1 80 ? -5.824 5.062 -0.128 1 98.69 80 VAL A C 1
ATOM 641 O O . VAL A 1 80 ? -5.367 5.68 0.836 1 98.69 80 VAL A O 1
ATOM 644 N N . MET A 1 81 ? -5.555 5.41 -1.384 1 98.62 81 MET A N 1
ATOM 645 C CA . MET A 1 81 ? -4.695 6.543 -1.715 1 98.62 81 MET A CA 1
ATOM 646 C C . MET A 1 81 ? -5.348 7.43 -2.771 1 98.62 81 MET A C 1
ATOM 648 O O . MET A 1 81 ? -5.738 6.945 -3.836 1 98.62 81 MET A O 1
ATOM 652 N N . THR A 1 82 ? -5.477 8.695 -2.51 1 98.25 82 THR A N 1
ATOM 653 C CA . THR A 1 82 ? -6.023 9.703 -3.416 1 98.25 82 THR A CA 1
ATOM 654 C C . THR A 1 82 ? -5.746 11.109 -2.895 1 98.25 82 THR A C 1
ATOM 656 O O . THR A 1 82 ? -4.922 11.289 -1.994 1 98.25 82 THR A O 1
ATOM 659 N N . ALA A 1 83 ? -6.391 12.039 -3.482 1 97 83 ALA A N 1
ATOM 660 C CA . ALA A 1 83 ? -6.227 13.422 -3.057 1 97 83 ALA A CA 1
ATOM 661 C C . ALA A 1 83 ? -6.496 13.57 -1.562 1 97 83 ALA A C 1
ATOM 663 O O . ALA A 1 83 ? -7.434 12.977 -1.029 1 97 83 ALA A O 1
ATOM 664 N N . ASN A 1 84 ? -5.719 14.414 -0.929 1 93.69 84 ASN A N 1
ATOM 665 C CA . ASN A 1 84 ? -5.859 14.672 0.501 1 93.69 84 ASN A CA 1
ATOM 666 C C . ASN A 1 84 ? -7.289 15.062 0.864 1 93.69 84 ASN A C 1
ATOM 668 O O . ASN A 1 84 ? -7.781 14.711 1.937 1 93.69 84 ASN A O 1
ATOM 672 N N . THR A 1 85 ? -7.906 15.711 0.021 1 93.5 85 THR A N 1
ATOM 673 C CA . THR A 1 85 ? -9.234 16.25 0.291 1 93.5 85 THR A CA 1
ATOM 674 C C . THR A 1 85 ? -10.289 15.148 0.194 1 93.5 85 THR A C 1
ATOM 676 O O . THR A 1 85 ? -11.414 15.32 0.664 1 93.5 85 THR A O 1
ATOM 679 N N . LEU A 1 86 ? -9.922 14.031 -0.354 1 95.5 86 LEU A N 1
ATOM 680 C CA . LEU A 1 86 ? -10.938 13.023 -0.671 1 95.5 86 LEU A CA 1
ATOM 681 C C . LEU A 1 86 ? -10.664 11.727 0.081 1 95.5 86 LEU A C 1
ATOM 683 O O . LEU A 1 86 ? -11.562 10.898 0.238 1 95.5 86 LEU A O 1
ATOM 687 N N . VAL A 1 87 ? -9.523 11.531 0.526 1 97.38 87 VAL A N 1
ATOM 688 C CA . VAL A 1 87 ? -9.055 10.211 0.949 1 97.38 87 VAL A CA 1
ATOM 689 C C . VAL A 1 87 ? -9.852 9.75 2.17 1 97.38 87 VAL A C 1
ATOM 691 O O . VAL A 1 87 ? -10.188 8.57 2.287 1 97.38 87 VAL A O 1
ATOM 694 N N . ALA A 1 88 ? -10.086 10.633 3.072 1 96.75 88 ALA A N 1
ATOM 695 C CA . ALA A 1 88 ? -10.859 10.25 4.254 1 96.75 88 ALA A CA 1
ATOM 696 C C . ALA A 1 88 ? -12.258 9.797 3.873 1 96.75 88 ALA A C 1
ATOM 698 O O . ALA A 1 88 ? -12.734 8.766 4.352 1 96.75 88 ALA A O 1
ATOM 699 N N . LYS A 1 89 ? -12.852 10.547 3.082 1 95.06 89 LYS A N 1
ATOM 700 C CA . LYS A 1 89 ? -14.203 10.195 2.635 1 95.06 89 LYS A CA 1
ATOM 701 C C . LYS A 1 89 ? -14.211 8.859 1.903 1 95.06 89 LYS A C 1
ATOM 703 O O . LYS A 1 89 ? -15.039 7.996 2.186 1 95.06 89 LYS A O 1
ATOM 708 N N . ALA A 1 90 ? -13.391 8.703 0.955 1 95.62 90 ALA A N 1
ATOM 709 C CA . ALA A 1 90 ? -13.305 7.473 0.174 1 95.62 90 ALA A CA 1
ATOM 710 C C . ALA A 1 90 ? -13.086 6.262 1.079 1 95.62 90 ALA A C 1
ATOM 712 O O . ALA A 1 90 ? -13.734 5.23 0.912 1 95.62 90 ALA A O 1
ATOM 713 N N . ALA A 1 91 ? -12.18 6.41 2.014 1 97.06 91 ALA A N 1
ATOM 714 C CA . ALA A 1 91 ? -11.883 5.316 2.938 1 97.06 91 ALA A CA 1
ATOM 715 C C . ALA A 1 91 ? -13.109 4.969 3.781 1 97.06 91 ALA A C 1
ATOM 717 O O . ALA A 1 91 ? -13.406 3.789 3.992 1 97.06 91 ALA A O 1
ATOM 718 N N . ASN A 1 92 ? -13.727 5.977 4.238 1 96.25 92 ASN A N 1
ATOM 719 C CA . ASN A 1 92 ? -14.914 5.762 5.055 1 96.25 92 ASN A CA 1
ATOM 720 C C . ASN A 1 92 ? -16.016 5.074 4.266 1 96.25 92 ASN A C 1
ATOM 722 O O . ASN A 1 92 ? -16.656 4.141 4.762 1 96.25 92 ASN A O 1
ATOM 726 N N . GLU A 1 93 ? -16.281 5.52 3.145 1 94.38 93 GLU A N 1
ATOM 727 C CA . GLU A 1 93 ? -17.312 4.914 2.301 1 94.38 93 GLU A CA 1
ATOM 728 C C . GLU A 1 93 ? -16.969 3.461 1.979 1 94.38 93 GLU A C 1
ATOM 730 O O . GLU A 1 93 ? -17.844 2.588 2.035 1 94.38 93 GLU A O 1
ATOM 735 N N . LEU A 1 94 ? -15.773 3.246 1.701 1 94.56 94 LEU A N 1
ATOM 736 C CA . LEU A 1 94 ? -15.328 1.881 1.439 1 94.56 94 LEU A CA 1
ATOM 737 C C . LEU A 1 94 ? -15.57 0.99 2.654 1 94.56 94 LEU A C 1
ATOM 739 O O . LEU A 1 94 ? -16.078 -0.127 2.521 1 94.56 94 LEU A O 1
ATOM 743 N N . ALA A 1 95 ? -15.156 1.472 3.766 1 95.62 95 ALA A N 1
ATOM 744 C CA . ALA A 1 95 ? -15.305 0.703 5 1 95.62 95 ALA A CA 1
ATOM 745 C C . ALA A 1 95 ? -16.766 0.378 5.273 1 95.62 95 ALA A C 1
ATOM 747 O O . ALA A 1 95 ? -17.109 -0.761 5.605 1 95.62 95 ALA A O 1
ATOM 748 N N . GLU A 1 96 ? -17.578 1.346 5.121 1 94.19 96 GLU A N 1
ATOM 749 C CA . GLU A 1 96 ? -19 1.165 5.359 1 94.19 96 GLU A CA 1
ATOM 750 C C . GLU A 1 96 ? -19.594 0.108 4.426 1 94.19 96 GLU A C 1
ATOM 752 O O . GLU A 1 96 ? -20.375 -0.741 4.859 1 94.19 96 GLU A O 1
ATOM 757 N N . ARG A 1 97 ? -19.188 0.126 3.26 1 90.81 97 ARG A N 1
ATOM 758 C CA . ARG A 1 97 ? -19.719 -0.807 2.271 1 90.81 97 ARG A CA 1
ATOM 759 C C . ARG A 1 97 ? -19.203 -2.219 2.518 1 90.81 97 ARG A C 1
ATOM 761 O O . ARG A 1 97 ? -19.938 -3.193 2.365 1 90.81 97 ARG A O 1
ATOM 768 N N . PHE A 1 98 ? -17.969 -2.275 2.836 1 90.69 98 PHE A N 1
ATOM 769 C CA . PHE A 1 98 ? -17.375 -3.58 3.088 1 90.69 98 PHE A CA 1
ATOM 770 C C . PHE A 1 98 ? -18.031 -4.246 4.297 1 90.69 98 PHE A C 1
ATOM 772 O O . PHE A 1 98 ? -18.188 -5.469 4.324 1 90.69 98 PHE A O 1
ATOM 779 N N . GLU A 1 99 ? -18.422 -3.461 5.234 1 91.5 99 GLU A N 1
ATOM 780 C CA . GLU A 1 99 ? -19.078 -3.984 6.426 1 91.5 99 GLU A CA 1
ATOM 781 C C . GLU A 1 99 ? -20.453 -4.559 6.086 1 91.5 99 GLU A C 1
ATOM 783 O O . GLU A 1 99 ? -20.938 -5.477 6.758 1 91.5 99 GLU A O 1
ATOM 788 N N . LEU A 1 100 ? -21 -4.121 5.016 1 88.5 100 LEU A N 1
ATOM 789 C CA . LEU A 1 100 ? -22.281 -4.656 4.566 1 88.5 100 LEU A CA 1
ATOM 790 C C . LEU A 1 100 ? -22.141 -6.094 4.086 1 88.5 100 LEU A C 1
ATOM 792 O O . LEU A 1 100 ? -23.109 -6.859 4.09 1 88.5 100 LEU A O 1
ATOM 796 N N . ASP A 1 101 ? -20.969 -6.438 3.674 1 86.5 101 ASP A N 1
ATOM 797 C CA . ASP A 1 101 ? -20.719 -7.797 3.207 1 86.5 101 ASP A CA 1
ATOM 798 C C . ASP A 1 101 ? -20.219 -8.688 4.352 1 86.5 101 ASP A C 1
ATOM 800 O O . ASP A 1 101 ? -19.75 -9.797 4.117 1 86.5 101 ASP A O 1
ATOM 804 N N . GLY A 1 102 ? -20.25 -8.219 5.551 1 90.44 102 GLY A N 1
ATOM 805 C CA . GLY A 1 102 ? -19.938 -9.031 6.715 1 90.44 102 GLY A CA 1
ATOM 806 C C . GLY A 1 102 ? -18.531 -8.828 7.23 1 90.44 102 GLY A C 1
ATOM 807 O O . GLY A 1 102 ? -18.125 -9.438 8.227 1 90.44 102 GLY A O 1
ATOM 808 N N . TYR A 1 103 ? -17.766 -7.988 6.566 1 94 103 TYR A N 1
ATOM 809 C CA . TYR A 1 103 ? -16.438 -7.668 7.078 1 94 103 TYR A CA 1
ATOM 810 C C . TYR A 1 103 ? -16.531 -6.723 8.266 1 94 103 TYR A C 1
ATOM 812 O O . TYR A 1 103 ? -17.406 -5.863 8.32 1 94 103 TYR A O 1
ATOM 820 N N . VAL A 1 104 ? -15.602 -6.957 9.195 1 96.62 104 VAL A N 1
ATOM 821 C CA . VAL A 1 104 ? -15.578 -6.102 10.383 1 96.62 104 VAL A CA 1
ATOM 822 C C . VAL A 1 104 ? -14.336 -5.215 10.359 1 96.62 104 VAL A C 1
ATOM 824 O O . VAL A 1 104 ? -13.211 -5.715 10.32 1 96.62 104 VAL A O 1
ATOM 827 N N . LEU A 1 105 ? -14.57 -3.945 10.383 1 97.44 105 LEU A N 1
ATOM 828 C CA . LEU A 1 105 ? -13.453 -3.014 10.461 1 97.44 105 LEU A CA 1
ATOM 829 C C . LEU A 1 105 ? -12.773 -3.09 11.828 1 97.44 105 LEU A C 1
ATOM 831 O O . LEU A 1 105 ? -13.406 -2.803 12.852 1 97.44 105 LEU A O 1
ATOM 835 N N . SER A 1 106 ? -11.492 -3.414 11.844 1 98 106 SER A N 1
ATOM 836 C CA . SER A 1 106 ? -10.812 -3.596 13.125 1 98 106 SER A CA 1
ATOM 837 C C . SER A 1 106 ? -9.852 -2.445 13.406 1 98 106 SER A C 1
ATOM 839 O O . SER A 1 106 ? -9.508 -2.189 14.562 1 98 106 SER A O 1
ATOM 841 N N . ASP A 1 107 ? -9.383 -1.782 12.383 1 97.88 107 ASP A N 1
ATOM 842 C CA . ASP A 1 107 ? -8.445 -0.681 12.562 1 97.88 107 ASP A CA 1
ATOM 843 C C . ASP A 1 107 ? -8.516 0.303 11.398 1 97.88 107 ASP A C 1
ATOM 845 O O . ASP A 1 107 ? -8.734 -0.097 10.258 1 97.88 107 ASP A O 1
ATOM 849 N N . VAL A 1 108 ? -8.375 1.594 11.688 1 97.81 108 VAL A N 1
ATOM 850 C CA . VAL A 1 108 ? -8.273 2.68 10.719 1 97.81 108 VAL A CA 1
ATOM 851 C C . VAL A 1 108 ? -7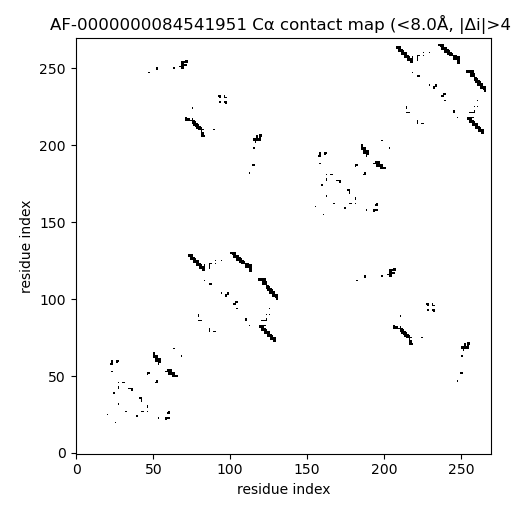.137 3.621 11.109 1 97.81 108 VAL A C 1
ATOM 853 O O . VAL A 1 108 ? -7.027 4.023 12.266 1 97.81 108 VAL A O 1
ATOM 856 N N . SER A 1 109 ? -6.375 3.941 10.211 1 96 109 SER A N 1
ATOM 857 C CA . SER A 1 109 ? -5.277 4.855 10.516 1 96 109 SER A CA 1
ATOM 858 C C . SER A 1 109 ? -5.715 6.309 10.367 1 96 109 SER A C 1
ATOM 860 O O . SER A 1 109 ? -6.781 6.59 9.82 1 96 109 SER A O 1
ATOM 862 N N . LYS A 1 110 ? -4.859 7.168 10.875 1 92.12 110 LYS A N 1
ATOM 863 C CA . LYS A 1 110 ? -4.965 8.562 10.461 1 92.12 110 LYS A CA 1
ATOM 864 C C . LYS A 1 110 ? -4.57 8.727 8.992 1 92.12 110 LYS A C 1
ATOM 866 O O . LYS A 1 110 ? -4.129 7.773 8.352 1 92.12 110 LYS A O 1
ATOM 871 N N . ILE A 1 111 ? -4.805 9.883 8.477 1 93.25 111 ILE A N 1
ATOM 872 C CA . ILE A 1 111 ? -4.336 10.195 7.133 1 93.25 111 ILE A CA 1
ATOM 873 C C . ILE A 1 111 ? -2.822 10.391 7.145 1 93.25 111 ILE A C 1
ATOM 875 O O . ILE A 1 111 ? -2.297 11.148 7.961 1 93.25 111 ILE A O 1
ATOM 879 N N . TYR A 1 112 ? -2.166 9.664 6.285 1 92.25 112 TYR A N 1
ATOM 880 C CA . TYR A 1 112 ? -0.742 9.883 6.062 1 92.25 112 TYR A CA 1
ATOM 881 C C . TYR A 1 112 ? -0.503 10.641 4.762 1 92.25 112 TYR A C 1
ATOM 883 O O . TYR A 1 112 ? -1 10.242 3.705 1 92.25 112 TYR A O 1
ATOM 891 N N . PRO A 1 113 ? 0.18 11.664 4.895 1 90.31 113 PRO A N 1
ATOM 892 C CA . PRO A 1 113 ? 0.526 12.344 3.645 1 90.31 113 PRO A CA 1
ATOM 893 C C . PRO A 1 113 ? 1.468 11.516 2.77 1 90.31 113 PRO A C 1
ATOM 895 O O . PRO A 1 113 ? 2.332 10.805 3.287 1 90.31 113 PRO A O 1
ATOM 898 N N . CYS A 1 114 ? 1.274 11.648 1.461 1 94.25 114 CYS A N 1
ATOM 899 C CA . CYS A 1 114 ? 2.25 11.055 0.554 1 94.25 114 CYS A CA 1
ATOM 900 C C . CYS A 1 114 ? 3.488 11.938 0.43 1 94.25 114 CYS A C 1
ATOM 902 O O . CYS A 1 114 ? 3.439 13.125 0.735 1 94.25 114 CYS A O 1
ATOM 904 N N . ARG A 1 115 ? 4.527 11.273 0.024 1 92.19 115 ARG A N 1
ATOM 905 C CA . ARG A 1 115 ? 5.77 12.016 -0.138 1 92.19 115 ARG A CA 1
ATOM 906 C C . ARG A 1 115 ? 5.777 12.789 -1.454 1 92.19 115 ARG A C 1
ATOM 908 O O . ARG A 1 115 ? 5.105 12.398 -2.41 1 92.19 115 ARG A O 1
ATOM 915 N N . PRO A 1 116 ? 6.578 13.859 -1.457 1 92.56 116 PRO A N 1
ATOM 916 C CA . PRO A 1 116 ? 6.777 14.523 -2.746 1 92.56 116 PRO A CA 1
ATOM 917 C C . PRO A 1 116 ? 7.352 13.594 -3.811 1 92.56 116 PRO A C 1
ATOM 919 O O . PRO A 1 116 ? 8.125 12.688 -3.492 1 92.56 116 PRO A O 1
ATOM 922 N N . PRO A 1 117 ? 6.855 13.805 -5.066 1 94.31 117 PRO A N 1
ATOM 923 C CA . PRO A 1 117 ? 6.051 14.93 -5.551 1 94.31 117 PRO A CA 1
ATOM 924 C C . PRO A 1 117 ? 4.551 14.68 -5.41 1 94.31 117 PRO A C 1
ATOM 926 O O . PRO A 1 117 ? 3.74 15.469 -5.906 1 94.31 117 PRO A O 1
ATOM 929 N N . ASN A 1 118 ? 4.141 13.664 -4.723 1 95.94 118 ASN A N 1
ATOM 930 C CA . ASN A 1 118 ? 2.727 13.312 -4.605 1 95.94 118 ASN A CA 1
ATOM 931 C C . ASN A 1 118 ? 2.127 13.844 -3.305 1 95.94 118 ASN A C 1
ATOM 933 O O . ASN A 1 118 ? 1.156 13.281 -2.793 1 95.94 118 ASN A O 1
ATOM 937 N N . ASN A 1 119 ? 2.602 14.828 -2.729 1 93.19 119 ASN A N 1
ATOM 938 C CA . ASN A 1 119 ? 2.238 15.297 -1.395 1 93.19 119 ASN A CA 1
ATOM 939 C C . ASN A 1 119 ? 0.853 15.938 -1.384 1 93.19 119 ASN A C 1
ATOM 941 O O . ASN A 1 119 ? 0.342 16.297 -0.323 1 93.19 119 ASN A O 1
ATOM 945 N N . ASN A 1 120 ? 0.253 16.047 -2.465 1 93.69 120 ASN A N 1
ATOM 946 C CA . ASN A 1 120 ? -1.141 16.469 -2.49 1 93.69 120 ASN A CA 1
ATOM 947 C C . ASN A 1 120 ? -2.094 15.289 -2.311 1 93.69 120 ASN A C 1
ATOM 949 O O . ASN A 1 120 ? -3.312 15.477 -2.262 1 93.69 120 ASN A O 1
ATOM 953 N N . ASP A 1 121 ? -1.502 14.188 -2.215 1 96.25 121 ASP A N 1
ATOM 954 C CA . ASP A 1 121 ? -2.252 12.961 -1.943 1 96.25 121 ASP A CA 1
ATOM 955 C C . ASP A 1 121 ? -2.014 12.477 -0.515 1 96.25 121 ASP A C 1
ATOM 957 O O . ASP A 1 121 ? -1.029 12.867 0.12 1 96.25 121 ASP A O 1
ATOM 961 N N . GLY A 1 122 ? -2.992 11.727 -0.072 1 96.19 122 GLY A N 1
ATOM 962 C CA . GLY A 1 122 ? -2.871 11.031 1.202 1 96.19 122 GLY A CA 1
ATOM 963 C C . GLY A 1 122 ? -3.279 9.57 1.13 1 96.19 122 GLY A C 1
ATOM 964 O O . GLY A 1 122 ? -3.746 9.102 0.09 1 96.19 122 GLY A O 1
ATOM 965 N N . ARG A 1 123 ? -3.002 8.922 2.162 1 97.62 123 ARG A N 1
ATOM 966 C CA . ARG A 1 123 ? -3.371 7.516 2.238 1 97.62 123 ARG A CA 1
ATOM 967 C C . ARG A 1 123 ? -3.982 7.184 3.594 1 97.62 123 ARG A C 1
ATOM 969 O O . ARG A 1 123 ? -3.604 7.762 4.613 1 97.62 123 ARG A O 1
ATOM 976 N N . VAL A 1 124 ? -4.848 6.27 3.637 1 98.25 124 VAL A N 1
ATOM 977 C CA . VAL A 1 124 ? -5.492 5.699 4.816 1 98.25 124 VAL A CA 1
ATOM 978 C C . VAL A 1 124 ? -5.414 4.176 4.762 1 98.25 124 VAL A C 1
ATOM 980 O O . VAL A 1 124 ? -5.605 3.576 3.703 1 98.25 124 VAL A O 1
ATOM 983 N N . TYR A 1 125 ? -5.109 3.639 5.871 1 98.56 125 TYR A N 1
ATOM 984 C CA . TYR A 1 125 ? -5.051 2.188 5.992 1 98.56 125 TYR A CA 1
ATOM 985 C C . TYR A 1 125 ? -6.242 1.658 6.785 1 98.56 125 TYR A C 1
ATOM 987 O O . TYR A 1 125 ? -6.578 2.195 7.844 1 98.56 125 TYR A O 1
ATOM 995 N N . LEU A 1 126 ? -6.762 0.659 6.273 1 98.56 126 LEU A N 1
ATOM 996 C CA . LEU A 1 126 ? -7.871 -0.042 6.914 1 98.56 126 LEU A CA 1
ATOM 997 C C . LEU A 1 126 ? -7.531 -1.512 7.133 1 98.56 126 LEU A C 1
ATOM 999 O O . LEU A 1 126 ? -6.879 -2.137 6.293 1 98.56 126 LEU A O 1
ATOM 1003 N N . THR A 1 127 ? -8 -2.072 8.211 1 98.62 127 THR A N 1
ATOM 1004 C CA . THR A 1 127 ? -7.883 -3.502 8.484 1 98.62 127 THR A CA 1
ATOM 1005 C C . THR A 1 127 ? -9.25 -4.105 8.789 1 98.62 127 THR A C 1
ATOM 1007 O O . THR A 1 127 ? -9.992 -3.588 9.625 1 98.62 127 THR A O 1
ATOM 1010 N N . PHE A 1 128 ? -9.516 -5.207 8.109 1 98 128 PHE A N 1
ATOM 1011 C CA . PHE A 1 128 ? -10.805 -5.867 8.281 1 98 128 PHE A CA 1
ATOM 1012 C C . PHE A 1 128 ? -10.617 -7.309 8.742 1 98 128 PHE A C 1
ATOM 1014 O O . PHE A 1 128 ? -9.664 -7.98 8.32 1 98 128 PHE A O 1
ATOM 1021 N N . ILE A 1 129 ? -11.516 -7.797 9.516 1 97.06 129 ILE A N 1
ATOM 1022 C CA . ILE A 1 129 ? -11.688 -9.219 9.805 1 97.06 129 ILE A CA 1
ATOM 1023 C C . ILE A 1 129 ? -12.734 -9.812 8.852 1 97.06 129 ILE A C 1
ATOM 1025 O O . ILE A 1 129 ? -13.859 -9.312 8.766 1 97.06 129 ILE A O 1
ATOM 1029 N N . PRO A 1 130 ? -12.289 -10.781 8.094 1 94.5 130 PRO A N 1
ATOM 1030 C CA . PRO A 1 130 ? -13.25 -11.391 7.176 1 94.5 130 PRO A CA 1
ATOM 1031 C C . PRO A 1 130 ? -14.391 -12.102 7.902 1 94.5 130 PRO A C 1
ATOM 1033 O O . PRO A 1 130 ? -14.258 -12.453 9.078 1 94.5 130 PRO A O 1
ATOM 1036 N N . PRO A 1 131 ? -15.469 -12.195 7.07 1 90.44 131 PRO A N 1
ATOM 1037 C CA . PRO A 1 131 ? -16.578 -12.945 7.676 1 90.44 131 PRO A CA 1
ATOM 1038 C C . PRO A 1 131 ? -16.25 -14.43 7.867 1 90.44 131 PRO A C 1
ATOM 1040 O O . PRO A 1 131 ? -15.469 -14.992 7.102 1 90.44 131 PRO A O 1
ATOM 1043 N N . GLY A 1 132 ? -16.438 -14.992 9.125 1 76.44 132 GLY A N 1
ATOM 1044 C CA . GLY A 1 132 ? -16.219 -16.422 9.352 1 76.44 132 GLY A CA 1
ATOM 1045 C C . GLY A 1 132 ? -16.781 -17.281 8.242 1 76.44 132 GLY A C 1
ATOM 1046 O O . GLY A 1 132 ? -17.656 -16.859 7.484 1 76.44 132 GLY A O 1
ATOM 1047 N N . GLU A 1 133 ? -15.93 -18.328 7.668 1 57.22 133 GLU A N 1
ATOM 1048 C CA . GLU A 1 133 ? -16.5 -19.312 6.75 1 57.22 133 GLU A CA 1
ATOM 1049 C C . GLU A 1 133 ? -17.859 -19.781 7.219 1 57.22 133 GLU A C 1
ATOM 1051 O O . GLU A 1 133 ? -18.047 -20.141 8.383 1 57.22 133 GLU A O 1
ATOM 1056 N N . SER A 1 134 ? -18.906 -19.141 6.836 1 42.12 134 SER A N 1
ATOM 1057 C CA . SER A 1 134 ? -20.125 -19.906 7.051 1 42.12 134 SER A CA 1
ATOM 1058 C C . SER A 1 134 ? -19.922 -21.359 6.625 1 42.12 134 SER A C 1
ATOM 1060 O O . SER A 1 134 ? -19.578 -21.641 5.473 1 42.12 134 SER A O 1
ATOM 1062 N N . GLY A 1 135 ? -19.469 -22.281 7.445 1 32.53 135 GLY A N 1
ATOM 1063 C CA . GLY A 1 135 ? -19.781 -23.688 7.219 1 32.53 135 GLY A CA 1
ATOM 1064 C C . GLY A 1 135 ? -21.156 -23.891 6.605 1 32.53 135 GLY A C 1
ATOM 1065 O O . GLY A 1 135 ? -22.031 -23.031 6.711 1 32.53 135 GLY A O 1
ATOM 1066 N N . MET B 1 1 ? 29.781 28.656 71.625 1 35.28 1 MET B N 1
ATOM 1067 C CA . MET B 1 1 ? 30.391 28.469 70.312 1 35.28 1 MET B CA 1
ATOM 1068 C C . MET B 1 1 ? 29.578 27.516 69.438 1 35.28 1 MET B C 1
ATOM 1070 O O . MET B 1 1 ? 29.594 26.297 69.688 1 35.28 1 MET B O 1
ATOM 1074 N N . VAL B 1 2 ? 28.344 27.953 69.062 1 46.22 2 VAL B N 1
ATOM 1075 C CA . VAL B 1 2 ? 27.312 27.281 68.25 1 46.22 2 VAL B CA 1
ATOM 1076 C C . VAL B 1 2 ? 27.797 27.078 66.812 1 46.22 2 VAL B C 1
ATOM 1078 O O . VAL B 1 2 ? 28.141 28.047 66.125 1 46.22 2 VAL B O 1
ATOM 1081 N N . THR B 1 3 ? 28.469 25.922 66.625 1 49.91 3 THR B N 1
ATOM 1082 C CA . THR B 1 3 ? 28.844 25.531 65.25 1 49.91 3 THR B CA 1
ATOM 1083 C C . THR B 1 3 ? 27.625 25.453 64.312 1 49.91 3 THR B C 1
ATOM 1085 O O . THR B 1 3 ? 26.641 24.797 64.688 1 49.91 3 THR B O 1
ATOM 1088 N N . PRO B 1 4 ? 27.453 26.453 63.438 1 49.56 4 PRO B N 1
ATOM 1089 C CA . PRO B 1 4 ? 26.328 26.328 62.5 1 49.56 4 PRO B CA 1
ATOM 1090 C C . PRO B 1 4 ? 26.438 25.078 61.625 1 49.56 4 PRO B C 1
ATOM 1092 O O . PRO B 1 4 ? 27.516 24.719 61.156 1 49.56 4 PRO B O 1
ATOM 1095 N N . LEU B 1 5 ? 25.578 24.062 61.844 1 48.91 5 LEU B N 1
ATOM 1096 C CA . LEU B 1 5 ? 25.344 22.938 60.969 1 48.91 5 LEU B CA 1
ATOM 1097 C C . LEU B 1 5 ? 24.953 23.406 59.562 1 48.91 5 LEU B C 1
ATOM 1099 O O . LEU B 1 5 ? 23.875 24 59.406 1 48.91 5 LEU B O 1
ATOM 1103 N N . PHE B 1 6 ? 25.938 23.734 58.688 1 47.19 6 PHE B N 1
ATOM 1104 C CA . PHE B 1 6 ? 25.625 23.922 57.281 1 47.19 6 PHE B CA 1
ATOM 1105 C C . PHE B 1 6 ? 24.969 22.672 56.719 1 47.19 6 PHE B C 1
ATOM 1107 O O . PHE B 1 6 ? 25.547 21.594 56.75 1 47.19 6 PHE B O 1
ATOM 1114 N N . SER B 1 7 ? 23.609 22.594 56.688 1 41.56 7 SER B N 1
ATOM 1115 C CA . SER B 1 7 ? 22.859 21.625 55.906 1 41.56 7 SER B CA 1
ATOM 1116 C C . SER B 1 7 ? 23.25 21.688 54.438 1 41.56 7 SER B C 1
ATOM 1118 O O . SER B 1 7 ? 23.094 22.719 53.781 1 41.56 7 SER B O 1
ATOM 1120 N N . PHE B 1 8 ? 24.25 20.875 53.969 1 48 8 PHE B N 1
ATOM 1121 C CA . PHE B 1 8 ? 24.484 20.625 52.562 1 48 8 PHE B CA 1
ATOM 1122 C C . PHE B 1 8 ? 23.203 20.125 51.875 1 48 8 PHE B C 1
ATOM 1124 O O . PHE B 1 8 ? 22.797 18.969 52.094 1 48 8 PHE B O 1
ATOM 1131 N N . LEU B 1 9 ? 22.172 21.016 51.625 1 46.66 9 LEU B N 1
ATOM 1132 C CA . LEU B 1 9 ? 21.172 20.625 50.656 1 46.66 9 LEU B CA 1
ATOM 1133 C C . LEU B 1 9 ? 21.844 20.141 49.375 1 46.66 9 LEU B C 1
ATOM 1135 O O . LEU B 1 9 ? 22.453 20.938 48.656 1 46.66 9 LEU B O 1
ATOM 1139 N N . GLY B 1 10 ? 22.312 18.922 49.281 1 41.81 10 GLY B N 1
ATOM 1140 C CA . GLY B 1 10 ? 22.672 18.266 48.031 1 41.81 10 GLY B CA 1
ATOM 1141 C C . GLY B 1 10 ? 21.703 18.531 46.906 1 41.81 10 GLY B C 1
ATOM 1142 O O . GLY B 1 10 ? 20.516 18.203 47.031 1 41.81 10 GLY B O 1
ATOM 1143 N N . LEU B 1 11 ? 21.828 19.641 46.125 1 42.53 11 LEU B N 1
ATOM 1144 C CA . LEU B 1 11 ? 21.172 19.797 44.844 1 42.53 11 LEU B CA 1
ATOM 1145 C C . LEU B 1 11 ? 21.266 18.516 44.031 1 42.53 11 LEU B C 1
ATOM 1147 O O . LEU B 1 11 ? 22.344 18.141 43.594 1 42.53 11 LEU B O 1
ATOM 1151 N N . VAL B 1 12 ? 20.469 17.469 44.344 1 42.06 12 VAL B N 1
ATOM 1152 C CA . VAL B 1 12 ? 20.25 16.391 43.375 1 42.06 12 VAL B CA 1
ATOM 1153 C C . VAL B 1 12 ? 19.891 16.984 42 1 42.06 12 VAL B C 1
ATOM 1155 O O . VAL B 1 12 ? 18.812 17.547 41.844 1 42.06 12 VAL B O 1
ATOM 1158 N N . LEU B 1 13 ? 20.844 17.516 41.25 1 40.94 13 LEU B N 1
ATOM 1159 C CA . LEU B 1 13 ? 20.609 17.703 39.844 1 40.94 13 LEU B CA 1
ATOM 1160 C C . LEU B 1 13 ? 19.953 16.469 39.219 1 40.94 13 LEU B C 1
ATOM 1162 O O . LEU B 1 13 ? 20.609 15.43 39.062 1 40.94 13 LEU B O 1
ATOM 1166 N N . ILE B 1 14 ? 18.734 16.141 39.625 1 42 14 ILE B N 1
ATOM 1167 C CA . ILE B 1 14 ? 18.016 15.219 38.719 1 42 14 ILE B CA 1
ATOM 1168 C C . ILE B 1 14 ? 18.234 15.617 37.281 1 42 14 ILE B C 1
ATOM 1170 O O . ILE B 1 14 ? 17.703 16.625 36.812 1 42 14 ILE B O 1
ATOM 1174 N N . GLY B 1 15 ? 19.453 15.469 36.781 1 41.81 15 GLY B N 1
ATOM 1175 C CA . GLY B 1 15 ? 19.547 15.484 35.312 1 41.81 15 GLY B CA 1
ATOM 1176 C C . GLY B 1 15 ? 18.359 14.836 34.656 1 41.81 15 GLY B C 1
ATOM 1177 O O . GLY B 1 15 ? 18.156 13.625 34.75 1 41.81 15 GLY B O 1
ATOM 1178 N N . VAL B 1 16 ? 17.156 15.328 34.656 1 39.41 16 VAL B N 1
ATOM 1179 C CA . VAL B 1 16 ? 16.156 14.859 33.719 1 39.41 16 VAL B CA 1
ATOM 1180 C C . VAL B 1 16 ? 16.828 14.445 32.406 1 39.41 16 VAL B C 1
ATOM 1182 O O . VAL B 1 16 ? 17.422 15.281 31.719 1 39.41 16 VAL B O 1
ATOM 1185 N N . VAL B 1 17 ? 17.562 13.352 32.438 1 45.94 17 VAL B N 1
ATOM 1186 C CA . VAL B 1 17 ? 17.984 12.836 31.141 1 45.94 17 VAL B CA 1
ATOM 1187 C C . VAL B 1 17 ? 16.891 13.109 30.109 1 45.94 17 VAL B C 1
ATOM 1189 O O . VAL B 1 17 ? 15.812 12.516 30.156 1 45.94 17 VAL B O 1
ATOM 1192 N N . MET B 1 18 ? 16.625 14.336 29.781 1 47.72 18 MET B N 1
ATOM 1193 C CA . MET B 1 18 ? 15.758 14.586 28.641 1 47.72 18 MET B CA 1
ATOM 1194 C C . MET B 1 18 ? 15.891 13.477 27.594 1 47.72 18 MET B C 1
ATOM 1196 O O . MET B 1 18 ? 17 13.062 27.266 1 47.72 18 MET B O 1
ATOM 1200 N N . ALA B 1 19 ? 15.148 12.555 27.719 1 55.06 19 ALA B N 1
ATOM 1201 C CA . ALA B 1 19 ? 15.117 11.508 26.703 1 55.06 19 ALA B CA 1
ATOM 1202 C C . ALA B 1 19 ? 15.656 12.031 25.375 1 55.06 19 ALA B C 1
ATOM 1204 O O . ALA B 1 19 ? 15.523 13.219 25.062 1 55.06 19 ALA B O 1
ATOM 1205 N N . LYS B 1 20 ? 16.766 11.492 24.859 1 66.75 20 LYS B N 1
ATOM 1206 C CA . LYS B 1 20 ? 17.484 11.852 23.625 1 66.75 20 LYS B CA 1
ATOM 1207 C C . LYS B 1 20 ? 16.5 12.07 22.469 1 66.75 20 LYS B C 1
ATOM 1209 O O . LYS B 1 20 ? 15.688 11.203 22.172 1 66.75 20 LYS B O 1
ATOM 1214 N N . MET B 1 21 ? 16.281 13.266 22.203 1 83.88 21 MET B N 1
ATOM 1215 C CA . MET B 1 21 ? 15.461 13.695 21.078 1 83.88 21 MET B CA 1
ATOM 1216 C C . MET B 1 21 ? 16.094 13.281 19.75 1 83.88 21 MET B C 1
ATOM 1218 O O . MET B 1 21 ? 17.297 13.43 19.562 1 83.88 21 MET B O 1
ATOM 1222 N N . THR B 1 22 ? 15.273 12.57 18.969 1 91.19 22 THR B N 1
ATOM 1223 C CA . THR B 1 22 ? 15.773 12.227 17.641 1 91.19 22 THR B CA 1
ATOM 1224 C C . THR B 1 22 ? 16.141 13.484 16.859 1 91.19 22 THR B C 1
ATOM 1226 O O . THR B 1 22 ? 15.641 14.57 17.156 1 91.19 22 THR B O 1
ATOM 1229 N N . LYS B 1 23 ? 17.094 13.367 16 1 94 23 LYS B N 1
ATOM 1230 C CA . LYS B 1 23 ? 17.469 14.469 15.109 1 94 23 LYS B CA 1
ATOM 1231 C C . LYS B 1 23 ? 16.25 15 14.367 1 94 23 LYS B C 1
ATOM 1233 O O . LYS B 1 23 ? 16.078 16.219 14.234 1 94 23 LYS B O 1
ATOM 1238 N N . LYS B 1 24 ? 15.43 14.125 13.836 1 96.12 24 LYS B N 1
ATOM 1239 C CA . LYS B 1 24 ? 14.211 14.5 13.117 1 96.12 24 LYS B CA 1
ATOM 1240 C C . LYS B 1 24 ? 13.344 15.43 13.961 1 96.12 24 LYS B C 1
ATOM 1242 O O . LYS B 1 24 ? 12.906 16.469 13.484 1 96.12 24 LYS B O 1
ATOM 1247 N N . TYR B 1 25 ? 13.172 15.078 15.164 1 95.69 25 TYR B N 1
ATOM 1248 C CA . TYR B 1 25 ? 12.312 15.844 16.062 1 95.69 25 TYR B CA 1
ATOM 1249 C C . TYR B 1 25 ? 12.961 17.172 16.438 1 95.69 25 TYR B C 1
ATOM 1251 O O . TYR B 1 25 ? 12.312 18.219 16.406 1 95.69 25 TYR B O 1
ATOM 1259 N N . SER B 1 26 ? 14.18 17.141 16.719 1 94.56 26 SER B N 1
ATOM 1260 C CA . SER B 1 26 ? 14.898 18.359 17.094 1 94.56 26 SER B CA 1
ATOM 1261 C C . SER B 1 26 ? 14.867 19.391 15.977 1 94.56 26 SER B C 1
ATOM 1263 O O . SER B 1 26 ? 14.602 20.578 16.219 1 94.56 26 SER B O 1
ATOM 1265 N N . LEU B 1 27 ? 15.117 18.969 14.781 1 96.19 27 LEU B N 1
ATOM 1266 C CA . LEU B 1 27 ? 15.125 19.875 13.641 1 96.19 27 LEU B CA 1
ATOM 1267 C C . LEU B 1 27 ? 13.719 20.391 13.336 1 96.19 27 LEU B C 1
ATOM 1269 O O . LEU B 1 27 ? 13.547 21.516 12.867 1 96.19 27 LEU B O 1
ATOM 1273 N N . ALA B 1 28 ? 12.734 19.594 13.664 1 96.81 28 ALA B N 1
ATOM 1274 C CA . ALA B 1 28 ? 11.352 20.047 13.5 1 96.81 28 ALA B CA 1
ATOM 1275 C C . ALA B 1 28 ? 11.039 21.203 14.438 1 96.81 28 ALA B C 1
ATOM 1277 O O . ALA B 1 28 ? 10.383 22.172 14.047 1 96.81 28 ALA B O 1
ATOM 1278 N N . LEU B 1 29 ? 11.531 21.062 15.617 1 95.5 29 LEU B N 1
ATOM 1279 C CA . LEU B 1 29 ? 11.312 22.109 16.609 1 95.5 29 LEU B CA 1
ATOM 1280 C C . LEU B 1 29 ? 11.961 23.422 16.188 1 95.5 29 LEU B C 1
ATOM 1282 O O . LEU B 1 29 ? 11.453 24.5 16.484 1 95.5 29 LEU B O 1
ATOM 1286 N N . GLU B 1 30 ? 13.008 23.359 15.438 1 95.75 30 GLU B N 1
ATOM 1287 C CA . GLU B 1 30 ? 13.688 24.562 14.938 1 95.75 30 GLU B CA 1
ATOM 1288 C C . GLU B 1 30 ? 12.867 25.25 13.859 1 95.75 30 GLU B C 1
ATOM 1290 O O . GLU B 1 30 ? 12.875 26.484 13.766 1 95.75 30 GLU B O 1
ATOM 1295 N N . ILE B 1 31 ? 12.219 24.562 13.102 1 96.25 31 ILE B N 1
ATOM 1296 C CA . ILE B 1 31 ? 11.438 25.109 12 1 96.25 31 ILE B CA 1
ATOM 1297 C C . ILE B 1 31 ? 10.156 25.734 12.531 1 96.25 31 ILE B C 1
ATOM 1299 O O . ILE B 1 31 ? 9.727 26.781 12.039 1 96.25 31 ILE B O 1
ATOM 1303 N N . ALA B 1 32 ? 9.562 25.094 13.477 1 95.81 32 ALA B N 1
ATOM 1304 C CA . ALA B 1 32 ? 8.297 25.594 14.023 1 95.81 32 ALA B CA 1
ATOM 1305 C C . ALA B 1 32 ? 8.352 25.641 15.555 1 95.81 32 ALA B C 1
ATOM 1307 O O . ALA B 1 32 ? 7.602 24.938 16.234 1 95.81 32 ALA B O 1
ATOM 1308 N N . PRO B 1 33 ? 9.055 26.5 16.109 1 92.81 33 PRO B N 1
ATOM 1309 C CA . PRO B 1 33 ? 9.266 26.531 17.547 1 92.81 33 PRO B CA 1
ATOM 1310 C C . PRO B 1 33 ? 8.016 26.953 18.328 1 92.81 33 PRO B C 1
ATOM 1312 O O . PRO B 1 33 ? 7.855 26.594 19.484 1 92.81 33 PRO B O 1
ATOM 1315 N N . GLU B 1 34 ? 7.137 27.625 17.672 1 94.25 34 GLU B N 1
ATOM 1316 C CA . GLU B 1 34 ? 5.988 28.188 18.375 1 94.25 34 GLU B CA 1
ATOM 1317 C C . GLU B 1 34 ? 4.77 27.281 18.266 1 94.25 34 GLU B C 1
ATOM 1319 O O . GLU B 1 34 ? 3.723 27.547 18.844 1 94.25 34 GLU B O 1
ATOM 1324 N N . PHE B 1 35 ? 4.969 26.281 17.438 1 95.38 35 PHE B N 1
ATOM 1325 C CA . PHE B 1 35 ? 3.83 25.391 17.266 1 95.38 35 PHE B CA 1
ATOM 1326 C C . PHE B 1 35 ? 3.672 24.469 18.469 1 95.38 35 PHE B C 1
ATOM 1328 O O . PHE B 1 35 ? 4.555 23.656 18.766 1 95.38 35 PHE B O 1
ATOM 1335 N N . SER B 1 36 ? 2.49 24.625 19.141 1 93.94 36 SER B N 1
ATOM 1336 C CA . SER B 1 36 ? 2.186 23.75 20.266 1 93.94 36 SER B CA 1
ATOM 1337 C C . SER B 1 36 ? 1.688 22.391 19.797 1 93.94 36 SER B C 1
ATOM 1339 O O . SER B 1 36 ? 0.836 22.312 18.906 1 93.94 36 SER B O 1
ATOM 1341 N N . HIS B 1 37 ? 2.279 21.391 20.344 1 91.25 37 HIS B N 1
ATOM 1342 C CA . HIS B 1 37 ? 1.9 20.031 19.953 1 91.25 37 HIS B CA 1
ATOM 1343 C C . HIS B 1 37 ? 2.023 19.062 21.125 1 91.25 37 HIS B C 1
ATOM 1345 O O . HIS B 1 37 ? 2.838 19.266 22.031 1 91.25 37 HIS B O 1
ATOM 1351 N N . SER B 1 38 ? 1.181 18.078 20.984 1 89.44 38 SER B N 1
ATOM 1352 C CA . SER B 1 38 ? 1.139 17.094 22.062 1 89.44 38 SER B CA 1
ATOM 1353 C C . SER B 1 38 ? 2.068 15.922 21.781 1 89.44 38 SER B C 1
ATOM 1355 O O . SER B 1 38 ? 2.469 15.203 22.703 1 89.44 38 SER B O 1
ATOM 1357 N N . ASP B 1 39 ? 2.336 15.688 20.547 1 88.31 39 ASP B N 1
ATOM 1358 C CA . ASP B 1 39 ? 3.223 14.602 20.156 1 88.31 39 ASP B CA 1
ATOM 1359 C C . ASP B 1 39 ? 3.967 14.938 18.875 1 88.31 39 ASP B C 1
ATOM 1361 O O . ASP B 1 39 ? 3.701 15.961 18.25 1 88.31 39 ASP B O 1
ATOM 1365 N N . HIS B 1 40 ? 4.949 14.094 18.625 1 91.25 40 HIS B N 1
ATOM 1366 C CA . HIS B 1 40 ? 5.805 14.367 17.469 1 91.25 40 HIS B CA 1
ATOM 1367 C C . HIS B 1 40 ? 5.012 14.305 16.172 1 91.25 40 HIS B C 1
ATOM 1369 O O . HIS B 1 40 ? 5.301 15.039 15.227 1 91.25 40 HIS B O 1
ATOM 1375 N N . GLU B 1 41 ? 4.016 13.508 16.141 1 88 41 GLU B N 1
ATOM 1376 C CA . GLU B 1 41 ? 3.248 13.328 14.914 1 88 41 GLU B CA 1
ATOM 1377 C C . GLU B 1 41 ? 2.5 14.602 14.539 1 88 41 GLU B C 1
ATOM 1379 O O . GLU B 1 41 ? 2.406 14.953 13.359 1 88 41 GLU B O 1
ATOM 1384 N N . SER B 1 42 ? 1.954 15.203 15.586 1 90 42 SER B N 1
ATOM 1385 C CA . SER B 1 42 ? 1.253 16.469 15.344 1 90 42 SER B CA 1
ATOM 1386 C C . SER B 1 42 ? 2.197 17.516 14.789 1 90 42 SER B C 1
ATOM 1388 O O . SER B 1 42 ? 1.837 18.266 13.867 1 90 42 SER B O 1
ATOM 1390 N N . LEU B 1 43 ? 3.396 17.562 15.297 1 93.69 43 LEU B N 1
ATOM 1391 C CA . LEU B 1 43 ? 4.387 18.516 14.797 1 93.69 43 LEU B CA 1
ATOM 1392 C C . LEU B 1 43 ? 4.793 18.172 13.367 1 93.69 43 LEU B C 1
ATOM 1394 O O . LEU B 1 43 ? 4.875 19.062 12.508 1 93.69 43 LEU B O 1
ATOM 1398 N N . TYR B 1 44 ? 4.996 16.922 13.117 1 92.25 44 TYR B N 1
ATOM 1399 C CA . TYR B 1 44 ? 5.395 16.5 11.781 1 92.25 44 TYR B CA 1
ATOM 1400 C C . TYR B 1 44 ? 4.301 16.797 10.766 1 92.25 44 TYR B C 1
ATOM 1402 O O . TYR B 1 44 ? 4.586 17.25 9.648 1 92.25 44 TYR B O 1
ATOM 1410 N N . SER B 1 45 ? 3.092 16.547 11.148 1 88 45 SER B N 1
ATOM 1411 C CA . SER B 1 45 ? 1.957 16.859 10.281 1 88 45 SER B CA 1
ATOM 1412 C C . SER B 1 45 ? 1.887 18.344 9.977 1 88 45 SER B C 1
ATOM 1414 O O . SER B 1 45 ? 1.613 18.75 8.844 1 88 45 SER B O 1
ATOM 1416 N N . HIS B 1 46 ? 2.105 19.125 10.984 1 91.5 46 HIS B N 1
ATOM 1417 C CA . HIS B 1 46 ? 2.117 20.578 10.82 1 91.5 46 HIS B CA 1
ATOM 1418 C C . HIS B 1 46 ? 3.186 21.016 9.82 1 91.5 46 HIS B C 1
ATOM 1420 O O . HIS B 1 46 ? 2.914 21.812 8.93 1 91.5 46 HIS B O 1
ATOM 1426 N N . LEU B 1 47 ? 4.387 20.406 9.93 1 94.62 47 LEU B N 1
ATOM 1427 C CA . LEU B 1 47 ? 5.469 20.734 9.008 1 94.62 47 LEU B CA 1
ATOM 1428 C C . LEU B 1 47 ? 5.109 20.328 7.582 1 94.62 47 LEU B C 1
ATOM 1430 O O . LEU B 1 47 ? 5.375 21.078 6.637 1 94.62 47 LEU B O 1
ATOM 1434 N N . SER B 1 48 ? 4.5 19.234 7.477 1 90.62 48 SER B N 1
ATOM 1435 C CA . SER B 1 48 ? 4.074 18.781 6.156 1 90.62 48 SER B CA 1
ATOM 1436 C C . SER B 1 48 ? 3.078 19.75 5.535 1 90.62 48 SER B C 1
ATOM 1438 O O . SER B 1 48 ? 3.127 20.016 4.328 1 90.62 48 SER B O 1
ATOM 1440 N N . GLY B 1 49 ? 2.219 20.219 6.352 1 87.69 49 GLY B N 1
ATOM 1441 C CA . GLY B 1 49 ? 1.274 21.219 5.883 1 87.69 49 GLY B CA 1
ATOM 1442 C C . GLY B 1 49 ? 1.942 22.484 5.406 1 87.69 49 GLY B C 1
ATOM 1443 O O . GLY B 1 49 ? 1.407 23.188 4.547 1 87.69 49 GLY B O 1
ATOM 1444 N N . MET B 1 50 ? 3.1 22.719 5.965 1 91.31 50 MET B N 1
ATOM 1445 C CA . MET B 1 50 ? 3.863 23.906 5.598 1 91.31 50 MET B CA 1
ATOM 1446 C C . MET B 1 50 ? 4.715 23.656 4.363 1 91.31 50 MET B C 1
ATOM 1448 O O . MET B 1 50 ? 5.367 24.562 3.848 1 91.31 50 MET B O 1
ATOM 1452 N N . GLY B 1 51 ? 4.828 22.375 3.926 1 90.81 51 GLY B N 1
ATOM 1453 C CA . GLY B 1 51 ? 5.594 22.047 2.732 1 90.81 51 GLY B CA 1
ATOM 1454 C C . GLY B 1 51 ? 6.906 21.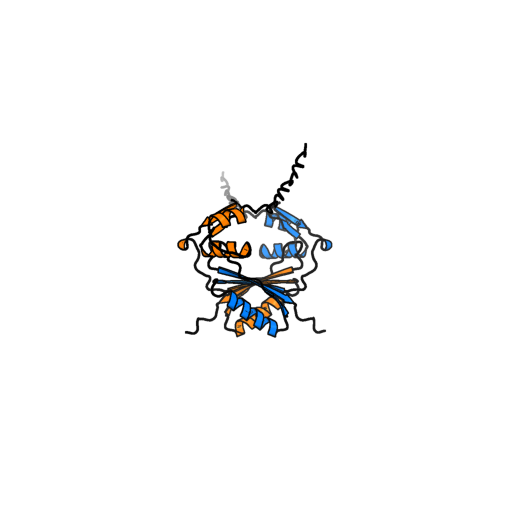344 3.039 1 90.81 51 GLY B C 1
ATOM 1455 O O . GLY B 1 51 ? 7.699 21.078 2.133 1 90.81 51 GLY B O 1
ATOM 1456 N N . TYR B 1 52 ? 7.121 21.047 4.316 1 95.06 52 TYR B N 1
ATOM 1457 C CA . TYR B 1 52 ? 8.375 20.391 4.691 1 95.06 52 TYR B CA 1
ATOM 1458 C C . TYR B 1 52 ? 8.219 18.875 4.699 1 95.06 52 TYR B C 1
ATOM 1460 O O . TYR B 1 52 ? 7.191 18.359 5.133 1 95.06 52 TYR B O 1
ATOM 1468 N N . TRP B 1 53 ? 9.266 18.234 4.238 1 95.75 53 TRP B N 1
ATOM 1469 C CA . TRP B 1 53 ? 9.312 16.781 4.227 1 95.75 53 TRP B CA 1
ATOM 1470 C C . TRP B 1 53 ? 10.664 16.266 4.719 1 95.75 53 TRP B C 1
ATOM 1472 O O . TRP B 1 53 ? 11.703 16.828 4.387 1 95.75 53 TRP B O 1
ATOM 1482 N N . TRP B 1 54 ? 10.523 15.156 5.512 1 94.94 54 TRP B N 1
ATOM 1483 C CA . TRP B 1 54 ? 11.742 14.562 6.043 1 94.94 54 TRP B CA 1
ATOM 1484 C C . TRP B 1 54 ? 12.438 13.703 4.996 1 94.94 54 TRP B C 1
ATOM 1486 O O . TRP B 1 54 ? 11.828 12.773 4.449 1 94.94 54 TRP B O 1
ATOM 1496 N N . ASN B 1 55 ? 13.625 14.047 4.727 1 93.75 55 ASN B N 1
ATOM 1497 C CA . ASN B 1 55 ? 14.508 13.219 3.922 1 93.75 55 ASN B CA 1
ATOM 1498 C C . ASN B 1 55 ? 15.398 12.336 4.797 1 93.75 55 ASN B C 1
ATOM 1500 O O . ASN B 1 55 ? 16.391 12.805 5.344 1 93.75 55 ASN B O 1
ATOM 1504 N N . SER B 1 56 ? 15.047 11.109 4.82 1 92.25 56 SER B N 1
ATOM 1505 C CA . SER B 1 56 ? 15.742 10.195 5.727 1 92.25 56 SER B CA 1
ATOM 1506 C C . SER B 1 56 ? 17.172 9.945 5.258 1 92.25 56 SER B C 1
ATOM 1508 O O . SER B 1 56 ? 18.047 9.625 6.066 1 92.25 56 SER B O 1
ATOM 1510 N N . ARG B 1 57 ? 17.438 10.117 4.066 1 90.88 57 ARG B N 1
ATOM 1511 C CA . ARG B 1 57 ? 18.797 9.914 3.549 1 90.88 57 ARG B CA 1
ATOM 1512 C C . ARG B 1 57 ? 19.734 11.016 4.027 1 90.88 57 ARG B C 1
ATOM 1514 O O . ARG B 1 57 ? 20.812 10.727 4.559 1 90.88 57 ARG B O 1
ATOM 1521 N N . ASP B 1 58 ? 19.266 12.195 3.912 1 92.69 58 ASP B N 1
ATOM 1522 C CA . ASP B 1 58 ? 20.078 13.352 4.27 1 92.69 58 ASP B CA 1
ATOM 1523 C C . ASP B 1 58 ? 19.844 13.766 5.719 1 92.69 58 ASP B C 1
ATOM 1525 O O . ASP B 1 58 ? 20.5 14.68 6.227 1 92.69 58 ASP B O 1
ATOM 1529 N N . GLN B 1 59 ? 18.828 13.164 6.281 1 94.06 59 GLN B N 1
ATOM 1530 C CA . GLN B 1 59 ? 18.469 13.453 7.664 1 94.06 59 GLN B CA 1
ATOM 1531 C C . GLN B 1 59 ? 18.156 14.938 7.848 1 94.06 59 GLN B C 1
ATOM 1533 O O . GLN B 1 59 ? 18.703 15.586 8.734 1 94.06 59 GLN B O 1
ATOM 1538 N N . SER B 1 60 ? 17.312 15.422 7.059 1 96.31 60 SER B N 1
ATOM 1539 C CA . SER B 1 60 ? 16.938 16.828 7.098 1 96.31 60 SER B CA 1
ATOM 1540 C C . SER B 1 60 ? 15.492 17.031 6.652 1 96.31 60 SER B C 1
ATOM 1542 O O . SER B 1 60 ? 14.938 16.188 5.949 1 96.31 60 SER B O 1
ATOM 1544 N N . TRP B 1 61 ? 14.984 18.156 7.094 1 96.75 61 TRP B N 1
ATOM 1545 C CA . TRP B 1 61 ? 13.703 18.609 6.566 1 96.75 61 TRP B CA 1
ATOM 1546 C C . TRP B 1 61 ? 13.891 19.438 5.305 1 96.75 61 TRP B C 1
ATOM 1548 O O . TRP B 1 61 ? 14.672 20.406 5.297 1 96.75 61 TRP B O 1
ATOM 1558 N N . VAL B 1 62 ? 13.172 19.078 4.266 1 95.44 62 VAL B N 1
ATOM 1559 C CA . VAL B 1 62 ? 13.289 19.781 2.992 1 95.44 62 VAL B CA 1
ATOM 1560 C C . VAL B 1 62 ? 11.953 20.422 2.645 1 95.44 62 VAL B C 1
ATOM 1562 O O . VAL B 1 62 ? 10.891 19.828 2.826 1 95.44 62 VAL B O 1
ATOM 1565 N N . PHE B 1 63 ? 12.102 21.625 2.217 1 95.31 63 PHE B N 1
ATOM 1566 C CA . PHE B 1 63 ? 10.906 22.328 1.749 1 95.31 63 PHE B CA 1
ATOM 1567 C C . PHE B 1 63 ? 10.641 22.016 0.282 1 95.31 63 PHE B C 1
ATOM 1569 O O . PHE B 1 63 ? 11.547 22.062 -0.546 1 95.31 63 PHE B O 1
ATOM 1576 N N . VAL B 1 64 ? 9.406 21.719 0.023 1 94.56 64 VAL B N 1
ATOM 1577 C CA . VAL B 1 64 ? 8.969 21.453 -1.344 1 94.56 64 VAL B CA 1
ATOM 1578 C C . VAL B 1 64 ? 7.977 22.531 -1.788 1 94.56 64 VAL B C 1
ATOM 1580 O O . VAL B 1 64 ? 6.922 22.703 -1.172 1 94.56 64 VAL B O 1
ATOM 1583 N N . GLU B 1 65 ? 8.344 23.203 -2.871 1 93.88 65 GLU B N 1
ATOM 1584 C CA . GLU B 1 65 ? 7.453 24.219 -3.424 1 93.88 65 GLU B CA 1
ATOM 1585 C C . GLU B 1 65 ? 6.203 23.594 -4.031 1 93.88 65 GLU B C 1
ATOM 1587 O O . GLU B 1 65 ? 6.27 22.516 -4.613 1 93.88 65 GLU B O 1
ATOM 1592 N N . PRO B 1 66 ? 5.082 24.297 -3.865 1 90.38 66 PRO B N 1
ATOM 1593 C CA . PRO B 1 66 ? 3.842 23.781 -4.438 1 90.38 66 PRO B CA 1
ATOM 1594 C C . PRO B 1 66 ? 3.98 23.406 -5.914 1 90.38 66 PRO B C 1
ATOM 1596 O O . PRO B 1 66 ? 3.396 22.422 -6.367 1 90.38 66 PRO B O 1
ATOM 1599 N N . GLU B 1 67 ? 4.766 24.156 -6.668 1 93.31 67 GLU B N 1
ATOM 1600 C CA . GLU B 1 67 ? 4.906 23.938 -8.102 1 93.31 67 GLU B CA 1
ATOM 1601 C C . GLU B 1 67 ? 5.672 22.656 -8.398 1 93.31 67 GLU B C 1
ATOM 1603 O O . GLU B 1 67 ? 5.598 22.125 -9.508 1 93.31 67 GLU B O 1
ATOM 1608 N N . ASP B 1 68 ? 6.391 22.172 -7.43 1 94.31 68 ASP B N 1
ATOM 1609 C CA . ASP B 1 68 ? 7.176 20.953 -7.594 1 94.31 68 ASP B CA 1
ATOM 1610 C C . ASP B 1 68 ? 6.352 19.703 -7.25 1 94.31 68 ASP B C 1
ATOM 1612 O O . ASP B 1 68 ? 6.812 18.578 -7.426 1 94.31 68 ASP B O 1
ATOM 1616 N N . SER B 1 69 ? 5.16 19.984 -6.77 1 94.75 69 SER B N 1
ATOM 1617 C CA . SER B 1 69 ? 4.277 18.875 -6.414 1 94.75 69 SER B CA 1
ATOM 1618 C C . SER B 1 69 ? 3.305 18.562 -7.547 1 94.75 69 SER B C 1
ATOM 1620 O O . SER B 1 69 ? 2.859 19.469 -8.258 1 94.75 69 SER B O 1
ATOM 1622 N N . HIS B 1 70 ? 3.068 17.266 -7.75 1 96.19 70 HIS B N 1
ATOM 1623 C CA . HIS B 1 70 ? 2.006 16.875 -8.672 1 96.19 70 HIS B CA 1
ATOM 1624 C C . HIS B 1 70 ? 0.646 17.344 -8.172 1 96.19 70 HIS B C 1
ATOM 1626 O O . HIS B 1 70 ? 0.427 17.469 -6.969 1 96.19 70 HIS B O 1
ATOM 1632 N N . PRO B 1 71 ? -0.193 17.703 -9.148 1 96 71 PRO B N 1
ATOM 1633 C CA . PRO B 1 71 ? -1.57 17.953 -8.719 1 96 71 PRO B CA 1
ATOM 1634 C C . PRO B 1 71 ? -2.188 16.766 -7.984 1 96 71 PRO B C 1
ATOM 1636 O O . PRO B 1 71 ? -1.701 15.633 -8.109 1 96 71 PRO B O 1
ATOM 1639 N N . PRO B 1 72 ? -3.191 17.016 -7.203 1 96.31 72 PRO B N 1
ATOM 1640 C CA . PRO B 1 72 ? -3.887 15.906 -6.543 1 96.31 72 PRO B CA 1
ATOM 1641 C C . PRO B 1 72 ? -4.402 14.859 -7.527 1 96.31 72 PRO B C 1
ATOM 1643 O O . PRO B 1 72 ? -4.844 15.211 -8.625 1 96.31 72 PRO B O 1
ATOM 1646 N N . SER B 1 73 ? -4.363 13.648 -7.141 1 97.12 73 SER B N 1
ATOM 1647 C CA . SER B 1 73 ? -4.855 12.562 -7.977 1 97.12 73 SER B CA 1
ATOM 1648 C C . SER B 1 73 ? -6.348 12.711 -8.266 1 97.12 73 SER B C 1
ATOM 1650 O O . SER B 1 73 ? -7.121 13.078 -7.375 1 97.12 73 SER B O 1
ATOM 1652 N N . SER B 1 74 ? -6.691 12.328 -9.469 1 96.62 74 SER B N 1
ATOM 1653 C CA . SER B 1 74 ? -8.094 12.352 -9.867 1 96.62 74 SER B CA 1
ATOM 1654 C C . SER B 1 74 ? -8.719 10.961 -9.742 1 96.62 74 SER B C 1
ATOM 1656 O O . SER B 1 74 ? -9.906 10.789 -10.008 1 96.62 74 SER B O 1
ATOM 1658 N N . VAL B 1 75 ? -7.867 10.023 -9.383 1 97.81 75 VAL B N 1
ATOM 1659 C CA . VAL B 1 75 ? -8.352 8.656 -9.211 1 97.81 75 VAL B CA 1
ATOM 1660 C C . VAL B 1 75 ? -8.117 8.195 -7.777 1 97.81 75 VAL B C 1
ATOM 1662 O O . VAL B 1 75 ? -7.379 8.836 -7.027 1 97.81 75 VAL B O 1
ATOM 1665 N N . ILE B 1 76 ? -8.773 7.133 -7.426 1 98.19 76 ILE B N 1
ATOM 1666 C CA . ILE B 1 76 ? -8.578 6.469 -6.141 1 98.19 76 ILE B CA 1
ATOM 1667 C C . ILE B 1 76 ? -7.848 5.145 -6.352 1 98.19 76 ILE B C 1
ATOM 1669 O O . ILE B 1 76 ? -8.312 4.289 -7.113 1 98.19 76 ILE B O 1
ATOM 1673 N N . ARG B 1 77 ? -6.762 5.02 -5.73 1 98.62 77 ARG B N 1
ATOM 1674 C CA . ARG B 1 77 ? -5.992 3.781 -5.785 1 98.62 77 ARG B CA 1
ATOM 1675 C C . ARG B 1 77 ? -6.152 2.975 -4.504 1 98.62 77 ARG B C 1
ATOM 1677 O O . ARG B 1 77 ? -5.953 3.498 -3.404 1 98.62 77 ARG B O 1
ATOM 1684 N N . VAL B 1 78 ? -6.492 1.704 -4.641 1 98.75 78 VAL B N 1
ATOM 1685 C CA . VAL B 1 78 ? -6.734 0.82 -3.504 1 98.75 78 VAL B CA 1
ATOM 1686 C C . VAL B 1 78 ? -5.852 -0.419 -3.615 1 98.75 78 VAL B C 1
ATOM 1688 O O . VAL B 1 78 ? -5.777 -1.045 -4.676 1 98.75 78 VAL B O 1
ATOM 1691 N N . ARG B 1 79 ? -5.16 -0.726 -2.592 1 98.81 79 ARG B N 1
ATOM 1692 C CA . ARG B 1 79 ? -4.449 -1.995 -2.477 1 98.81 79 ARG B CA 1
ATOM 1693 C C . ARG B 1 79 ? -5.137 -2.916 -1.471 1 98.81 79 ARG B C 1
ATOM 1695 O O . ARG B 1 79 ? -5.344 -2.535 -0.316 1 98.81 79 ARG B O 1
ATOM 1702 N N . VAL B 1 80 ? -5.453 -4.039 -1.882 1 98.69 80 VAL B N 1
ATOM 1703 C CA . VAL B 1 80 ? -5.988 -5.078 -1.011 1 98.69 80 VAL B CA 1
ATOM 1704 C C . VAL B 1 80 ? -4.93 -6.152 -0.77 1 98.69 80 VAL B C 1
ATOM 1706 O O . VAL B 1 80 ? -4.352 -6.688 -1.719 1 98.69 80 VAL B O 1
ATOM 1709 N N . MET B 1 81 ? -4.641 -6.453 0.49 1 98.56 81 MET B N 1
ATOM 1710 C CA . MET B 1 81 ? -3.629 -7.445 0.847 1 98.56 81 MET B CA 1
ATOM 1711 C C . MET B 1 81 ? -4.172 -8.422 1.883 1 98.56 81 MET B C 1
ATOM 1713 O O . MET B 1 81 ? -4.668 -8.016 2.934 1 98.56 81 MET B O 1
ATOM 1717 N N . THR B 1 82 ? -4.094 -9.695 1.63 1 98.25 82 THR B N 1
ATOM 1718 C CA . THR B 1 82 ? -4.5 -10.773 2.523 1 98.25 82 THR B CA 1
ATOM 1719 C C . THR B 1 82 ? -3.99 -12.117 2.01 1 98.25 82 THR B C 1
ATOM 1721 O O . THR B 1 82 ? -3.123 -12.164 1.134 1 98.25 82 THR B O 1
ATOM 1724 N N . ALA B 1 83 ? -4.492 -13.148 2.576 1 96.88 83 ALA B N 1
ATOM 1725 C CA . ALA B 1 83 ? -4.105 -14.492 2.152 1 96.88 83 ALA B CA 1
ATOM 1726 C C . ALA B 1 83 ? -4.305 -14.672 0.649 1 96.88 83 ALA B C 1
ATOM 1728 O O . ALA B 1 83 ? -5.305 -14.219 0.089 1 96.88 83 ALA B O 1
ATOM 1729 N N . ASN B 1 84 ? -3.393 -15.367 0.031 1 93.56 84 ASN B N 1
ATOM 1730 C CA . ASN B 1 84 ? -3.445 -15.633 -1.404 1 93.56 84 ASN B CA 1
ATOM 1731 C C . ASN B 1 84 ? -4.781 -16.234 -1.814 1 93.56 84 ASN B C 1
ATOM 1733 O O . ASN B 1 84 ? -5.289 -15.961 -2.902 1 93.56 84 ASN B O 1
ATOM 1737 N N . THR B 1 85 ? -5.305 -16.984 -0.989 1 93.38 85 THR B N 1
ATOM 1738 C CA . THR B 1 85 ? -6.527 -17.719 -1.303 1 93.38 85 THR B CA 1
ATOM 1739 C C . THR B 1 85 ? -7.742 -16.797 -1.229 1 93.38 85 THR B C 1
ATOM 1741 O O . THR B 1 85 ? -8.812 -17.141 -1.733 1 93.38 85 THR B O 1
ATOM 1744 N N . LEU B 1 86 ? -7.578 -15.648 -0.655 1 95.38 86 LEU B N 1
ATOM 1745 C CA . LEU B 1 86 ? -8.742 -14.812 -0.363 1 95.38 86 LEU B CA 1
ATOM 1746 C C . LEU B 1 86 ? -8.664 -13.484 -1.103 1 95.38 86 LEU B C 1
ATOM 1748 O O . LEU B 1 86 ? -9.672 -12.805 -1.28 1 95.38 86 LEU B O 1
ATOM 1752 N N . VAL B 1 87 ? -7.562 -13.109 -1.534 1 97.31 87 VAL B N 1
ATOM 1753 C CA . VAL B 1 87 ? -7.297 -11.734 -1.94 1 97.31 87 VAL B CA 1
ATOM 1754 C C . VAL B 1 87 ? -8.117 -11.391 -3.184 1 97.31 87 VAL B C 1
ATOM 1756 O O . VAL B 1 87 ? -8.633 -10.281 -3.309 1 97.31 87 VAL B O 1
ATOM 1759 N N . ALA B 1 88 ? -8.188 -12.312 -4.098 1 96.56 88 ALA B N 1
ATOM 1760 C CA . ALA B 1 88 ? -8.969 -12.047 -5.301 1 96.56 88 ALA B CA 1
ATOM 1761 C C . ALA B 1 88 ? -10.438 -11.82 -4.957 1 96.56 88 ALA B C 1
ATOM 1763 O O . ALA B 1 88 ? -11.062 -10.875 -5.449 1 96.56 88 ALA B O 1
ATOM 1764 N N . LYS B 1 89 ? -10.922 -12.656 -4.184 1 94.81 89 LYS B N 1
ATOM 1765 C CA . LYS B 1 89 ? -12.312 -12.523 -3.771 1 94.81 89 LYS B CA 1
ATOM 1766 C C . LYS B 1 89 ? -12.555 -11.211 -3.037 1 94.81 89 LYS B C 1
ATOM 1768 O O . LYS B 1 89 ? -13.508 -10.484 -3.34 1 94.81 89 LYS B O 1
ATOM 1773 N N . ALA B 1 90 ? -11.797 -10.922 -2.062 1 95.31 90 ALA B N 1
ATOM 1774 C CA . ALA B 1 90 ? -11.922 -9.695 -1.278 1 95.31 90 ALA B CA 1
ATOM 1775 C C . ALA B 1 90 ? -11.883 -8.461 -2.178 1 95.31 90 ALA B C 1
ATOM 1777 O O . ALA B 1 90 ? -12.688 -7.543 -2.023 1 95.31 90 ALA B O 1
ATOM 1778 N N . ALA B 1 91 ? -10.93 -8.469 -3.098 1 97 91 ALA B N 1
ATOM 1779 C CA . ALA B 1 91 ? -10.789 -7.336 -4.016 1 97 91 ALA B CA 1
ATOM 1780 C C . ALA B 1 91 ? -12.031 -7.18 -4.887 1 97 91 ALA B C 1
ATOM 1782 O O . ALA B 1 91 ? -12.508 -6.062 -5.102 1 97 91 ALA B O 1
ATOM 1783 N N . ASN B 1 92 ? -12.477 -8.266 -5.363 1 96.06 92 ASN B N 1
ATOM 1784 C CA . ASN B 1 92 ? -13.664 -8.242 -6.207 1 96.06 92 ASN B CA 1
ATOM 1785 C C . ASN B 1 92 ? -14.883 -7.738 -5.445 1 96.06 92 ASN B C 1
ATOM 1787 O O . ASN B 1 92 ? -15.648 -6.914 -5.957 1 96.06 92 ASN B O 1
ATOM 1791 N N . GLU B 1 93 ? -15.102 -8.219 -4.324 1 94.12 93 GLU B N 1
ATOM 1792 C CA . GLU B 1 93 ? -16.234 -7.785 -3.506 1 94.12 93 GLU B CA 1
ATOM 1793 C C . GLU B 1 93 ? -16.141 -6.301 -3.172 1 94.12 93 GLU B C 1
ATOM 1795 O O . GLU B 1 93 ? -17.125 -5.574 -3.252 1 94.12 93 GLU B O 1
ATOM 1800 N N . LEU B 1 94 ? -14.984 -5.918 -2.855 1 94.38 94 LEU B N 1
ATOM 1801 C CA . LEU B 1 94 ? -14.766 -4.5 -2.586 1 94.38 94 LEU B CA 1
ATOM 1802 C C . LEU B 1 94 ? -15.117 -3.654 -3.805 1 94.38 94 LEU B C 1
ATOM 1804 O O . LEU B 1 94 ? -15.789 -2.631 -3.684 1 94.38 94 LEU B O 1
ATOM 1808 N N . ALA B 1 95 ? -14.609 -4.059 -4.918 1 95.56 95 ALA B N 1
ATOM 1809 C CA . ALA B 1 95 ? -14.852 -3.318 -6.152 1 95.56 95 ALA B CA 1
ATOM 1810 C C . ALA B 1 95 ? -16.344 -3.229 -6.461 1 95.56 95 ALA B C 1
ATOM 1812 O O . ALA B 1 95 ? -16.844 -2.154 -6.797 1 95.56 95 ALA B O 1
ATOM 1813 N N . GLU B 1 96 ? -16.984 -4.309 -6.332 1 94.12 96 GLU B N 1
ATOM 1814 C CA . GLU B 1 96 ? -18.422 -4.359 -6.602 1 94.12 96 GLU B CA 1
ATOM 1815 C C . GLU B 1 96 ? -19.188 -3.412 -5.688 1 94.12 96 GLU B C 1
ATOM 1817 O O . GLU B 1 96 ? -20.078 -2.689 -6.137 1 94.12 96 GLU B O 1
ATOM 1822 N N . ARG B 1 97 ? -18.812 -3.369 -4.504 1 90.94 97 ARG B N 1
ATOM 1823 C CA . ARG B 1 97 ? -19.516 -2.539 -3.529 1 90.94 97 ARG B CA 1
ATOM 1824 C C . ARG B 1 97 ? -19.203 -1.061 -3.75 1 90.94 97 ARG B C 1
ATOM 1826 O O . ARG B 1 97 ? -20.094 -0.213 -3.611 1 90.94 97 ARG B O 1
ATOM 1833 N N . PHE B 1 98 ? -18.016 -0.827 -4.027 1 91.06 98 PHE B N 1
ATOM 1834 C CA . PHE B 1 98 ? -17.609 0.559 -4.25 1 91.06 98 PHE B CA 1
ATOM 1835 C C . PHE B 1 98 ? -18.312 1.131 -5.477 1 91.06 98 PHE B C 1
ATOM 1837 O O . PHE B 1 98 ? -18.656 2.314 -5.508 1 91.06 98 PHE B O 1
ATOM 1844 N N . GLU B 1 99 ? -18.562 0.311 -6.449 1 91.69 99 GLU B N 1
ATOM 1845 C CA . GLU B 1 99 ? -19.266 0.734 -7.66 1 91.69 99 GLU B CA 1
ATOM 1846 C C . GLU B 1 99 ? -20.719 1.09 -7.359 1 91.69 99 GLU B C 1
ATOM 1848 O O . GLU B 1 99 ? -21.312 1.922 -8.047 1 91.69 99 GLU B O 1
ATOM 1853 N N . LEU B 1 100 ? -21.219 0.565 -6.309 1 88.75 100 LEU B N 1
ATOM 1854 C CA . LEU B 1 100 ? -22.578 0.895 -5.895 1 88.75 100 LEU B CA 1
ATOM 1855 C C . LEU B 1 100 ? -22.672 2.342 -5.426 1 88.75 100 LEU B C 1
ATOM 1857 O O . LEU B 1 100 ? -23.734 2.947 -5.469 1 88.75 100 LEU B O 1
ATOM 1861 N N . ASP B 1 101 ? -21.578 2.867 -4.98 1 86.81 101 ASP B N 1
ATOM 1862 C CA . ASP B 1 101 ? -21.562 4.25 -4.523 1 86.81 101 ASP B CA 1
ATOM 1863 C C . ASP B 1 101 ? -21.188 5.199 -5.66 1 86.81 101 ASP B C 1
ATOM 1865 O O . ASP B 1 101 ? -20.906 6.379 -5.43 1 86.81 101 ASP B O 1
ATOM 1869 N N . GLY B 1 102 ? -21.094 4.727 -6.848 1 90.81 102 GLY B N 1
ATOM 1870 C CA . GLY B 1 102 ? -20.891 5.574 -8.008 1 90.81 102 GLY B CA 1
ATOM 1871 C C . GLY B 1 102 ? -19.453 5.59 -8.484 1 90.81 102 GLY B C 1
ATOM 1872 O O . GLY B 1 102 ? -19.125 6.258 -9.469 1 90.81 102 GLY B O 1
ATOM 1873 N N . TYR B 1 103 ? -18.594 4.879 -7.797 1 94.38 103 TYR B N 1
ATOM 1874 C CA . TYR B 1 103 ? -17.219 4.77 -8.266 1 94.38 103 TYR B CA 1
ATOM 1875 C C . TYR B 1 103 ? -17.109 3.824 -9.461 1 94.38 103 TYR B C 1
ATOM 1877 O O . TYR B 1 103 ? -17.844 2.828 -9.531 1 94.38 103 TYR B O 1
ATOM 1885 N N . VAL B 1 104 ? -16.203 4.219 -10.359 1 96.81 104 VAL B N 1
ATOM 1886 C CA . VAL B 1 104 ? -16.031 3.375 -11.539 1 96.81 104 VAL B CA 1
ATOM 1887 C C . VAL B 1 104 ? -14.664 2.695 -11.477 1 96.81 104 VAL B C 1
ATOM 1889 O O . VAL B 1 104 ? -13.633 3.365 -11.414 1 96.81 104 VAL B O 1
ATOM 1892 N N . LEU B 1 105 ? -14.695 1.394 -11.508 1 97.5 105 LEU B N 1
ATOM 1893 C CA . LEU B 1 105 ? -13.445 0.646 -11.562 1 97.5 105 LEU B CA 1
ATOM 1894 C C . LEU B 1 105 ? -12.758 0.828 -12.914 1 97.5 105 LEU B C 1
ATOM 1896 O O . LEU B 1 105 ? -13.312 0.451 -13.945 1 97.5 105 LEU B O 1
ATOM 1900 N N . SER B 1 106 ? -11.539 1.361 -12.898 1 98 106 SER B N 1
ATOM 1901 C CA . SER B 1 106 ? -10.867 1.649 -14.164 1 98 106 SER B CA 1
ATOM 1902 C C . SER B 1 106 ? -9.719 0.671 -14.422 1 98 106 SER B C 1
ATOM 1904 O O . SER B 1 106 ? -9.297 0.489 -15.562 1 98 106 SER B O 1
ATOM 1906 N N . ASP B 1 107 ? -9.188 0.063 -13.391 1 97.88 107 ASP B N 1
ATOM 1907 C CA . ASP B 1 107 ? -8.078 -0.872 -13.539 1 97.88 107 ASP B CA 1
ATOM 1908 C C . ASP B 1 107 ? -8.023 -1.86 -12.383 1 97.88 107 ASP B C 1
ATOM 1910 O O . ASP B 1 107 ? -8.336 -1.504 -11.242 1 97.88 107 ASP B O 1
ATOM 1914 N N . VAL B 1 108 ? -7.691 -3.1 -12.672 1 97.75 108 VAL B N 1
ATOM 1915 C CA . VAL B 1 108 ? -7.449 -4.156 -11.695 1 97.75 108 VAL B CA 1
ATOM 1916 C C . VAL B 1 108 ? -6.168 -4.906 -12.055 1 97.75 108 VAL B C 1
ATOM 1918 O O . VAL B 1 108 ? -5.961 -5.281 -13.211 1 97.75 108 VAL B O 1
ATOM 1921 N N . SER B 1 109 ? -5.383 -5.109 -11.125 1 95.81 109 SER B N 1
ATOM 1922 C CA . SER B 1 109 ? -4.148 -5.836 -11.398 1 95.81 109 SER B CA 1
ATOM 1923 C C . SER B 1 109 ? -4.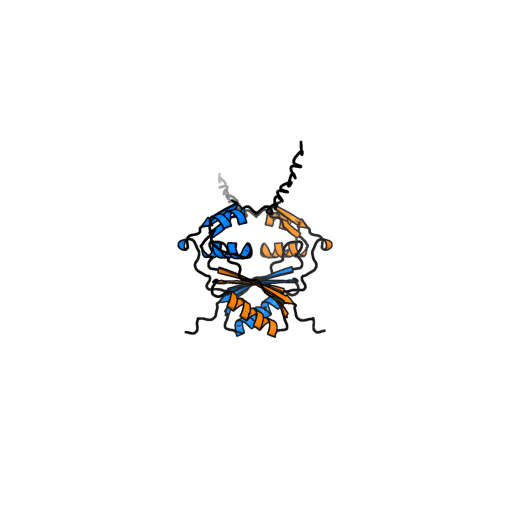355 -7.344 -11.266 1 95.81 109 SER B C 1
ATOM 1925 O O . SER B 1 109 ? -5.383 -7.789 -10.75 1 95.81 109 SER B O 1
ATOM 1927 N N . LYS B 1 110 ? -3.363 -8.055 -11.734 1 91.94 110 LYS B N 1
ATOM 1928 C CA . LYS B 1 110 ? -3.262 -9.445 -11.32 1 91.94 110 LYS B CA 1
ATOM 1929 C C . LYS B 1 110 ? -2.895 -9.555 -9.844 1 91.94 110 LYS B C 1
ATOM 1931 O O . LYS B 1 110 ? -2.633 -8.547 -9.188 1 91.94 110 LYS B O 1
ATOM 1936 N N . ILE B 1 111 ? -2.945 -10.742 -9.344 1 93.25 111 ILE B N 1
ATOM 1937 C CA . ILE B 1 111 ? -2.471 -10.984 -7.984 1 93.25 111 ILE B CA 1
ATOM 1938 C C . ILE B 1 111 ? -0.945 -10.938 -7.953 1 93.25 111 ILE B C 1
ATOM 1940 O O . ILE B 1 111 ? -0.284 -11.609 -8.75 1 93.25 111 ILE B O 1
ATOM 1944 N N . TYR B 1 112 ? -0.432 -10.117 -7.082 1 91.94 112 TYR B N 1
ATOM 1945 C CA . TYR B 1 112 ? 1.003 -10.109 -6.82 1 91.94 112 TYR B CA 1
ATOM 1946 C C . TYR B 1 112 ? 1.322 -10.82 -5.508 1 91.94 112 TYR B C 1
ATOM 1948 O O . TYR B 1 112 ? 0.737 -10.508 -4.469 1 91.94 112 TYR B O 1
ATOM 1956 N N . PRO B 1 113 ? 2.162 -11.711 -5.602 1 89.94 113 PRO B N 1
ATOM 1957 C CA . PRO B 1 113 ? 2.576 -12.328 -4.34 1 89.94 113 PRO B CA 1
ATOM 1958 C C . PRO B 1 113 ? 3.352 -11.367 -3.441 1 89.94 113 PRO B C 1
ATOM 1960 O O . PRO B 1 113 ? 4.109 -10.531 -3.936 1 89.94 113 PRO B O 1
ATOM 1963 N N . CYS B 1 114 ? 3.15 -11.523 -2.146 1 93.94 114 CYS B N 1
ATOM 1964 C CA . CYS B 1 114 ? 3.99 -10.781 -1.213 1 93.94 114 CYS B CA 1
ATOM 1965 C C . CYS B 1 114 ? 5.352 -11.453 -1.052 1 93.94 114 CYS B C 1
ATOM 1967 O O . CYS B 1 114 ? 5.512 -12.625 -1.381 1 93.94 114 CYS B O 1
ATOM 1969 N N . ARG B 1 115 ? 6.254 -10.633 -0.601 1 91.88 115 ARG B N 1
ATOM 1970 C CA . ARG B 1 115 ? 7.598 -11.172 -0.402 1 91.88 115 ARG B CA 1
ATOM 1971 C C . ARG B 1 115 ? 7.691 -11.945 0.909 1 91.88 115 ARG B C 1
ATOM 1973 O O . ARG B 1 115 ? 6.934 -11.68 1.847 1 91.88 115 ARG B O 1
ATOM 1980 N N . PRO B 1 116 ? 8.648 -12.852 0.94 1 92.25 116 PRO B N 1
ATOM 1981 C CA . PRO B 1 116 ? 8.914 -13.492 2.23 1 92.25 116 PRO B CA 1
ATOM 1982 C C . PRO B 1 116 ? 9.305 -12.492 3.316 1 92.25 116 PRO B C 1
ATOM 1984 O O . PRO B 1 116 ? 9.938 -11.469 3.021 1 92.25 116 PRO B O 1
ATOM 1987 N N . PRO B 1 117 ? 8.828 -12.797 4.555 1 94.19 117 PRO B N 1
ATOM 1988 C CA . PRO B 1 117 ? 8.188 -14.031 5.008 1 94.19 117 PRO B CA 1
ATOM 1989 C C . PRO B 1 117 ? 6.676 -14.023 4.824 1 94.19 117 PRO B C 1
ATOM 1991 O O . PRO B 1 117 ? 5.988 -14.938 5.285 1 94.19 117 PRO B O 1
ATOM 1994 N N . ASN B 1 118 ? 6.121 -13.078 4.137 1 95.88 118 ASN B N 1
ATOM 1995 C CA . ASN B 1 118 ? 4.676 -12.953 3.971 1 95.88 118 ASN B CA 1
ATOM 1996 C C . ASN B 1 118 ? 4.207 -13.562 2.65 1 95.88 118 ASN B C 1
ATOM 1998 O O . ASN B 1 118 ? 3.182 -13.156 2.105 1 95.88 118 ASN B O 1
ATOM 2002 N N . ASN B 1 119 ? 4.844 -14.461 2.092 1 92.75 119 ASN B N 1
ATOM 2003 C CA . ASN B 1 119 ? 4.598 -14.977 0.75 1 92.75 119 ASN B CA 1
ATOM 2004 C C . ASN B 1 119 ? 3.33 -15.82 0.699 1 92.75 119 ASN B C 1
ATOM 2006 O O . ASN B 1 119 ? 2.908 -16.25 -0.376 1 92.75 119 ASN B O 1
ATOM 2010 N N . ASN B 1 120 ? 2.734 -16.047 1.756 1 93.5 120 ASN B N 1
ATOM 2011 C CA . ASN B 1 120 ? 1.424 -16.688 1.74 1 93.5 120 ASN B CA 1
ATOM 2012 C C . ASN B 1 120 ? 0.303 -15.672 1.543 1 93.5 120 ASN B C 1
ATOM 2014 O O . ASN B 1 120 ? -0.87 -16.047 1.461 1 93.5 120 ASN B O 1
ATOM 2018 N N . ASP B 1 121 ? 0.711 -14.484 1.462 1 96.19 121 ASP B N 1
ATOM 2019 C CA . ASP B 1 121 ? -0.213 -13.391 1.167 1 96.19 121 ASP B CA 1
ATOM 2020 C C . ASP B 1 121 ? -0.011 -12.867 -0.253 1 96.19 121 ASP B C 1
ATOM 2022 O O . ASP B 1 121 ? 1.044 -13.086 -0.855 1 96.19 121 ASP B O 1
ATOM 2026 N N . GLY B 1 122 ? -1.088 -12.281 -0.73 1 96.06 122 GLY B N 1
ATOM 2027 C CA . GLY B 1 122 ? -1.042 -11.578 -2.002 1 96.06 122 GLY B CA 1
ATOM 2028 C C . GLY B 1 122 ? -1.676 -10.203 -1.945 1 96.06 122 GLY B C 1
ATOM 2029 O O . GLY B 1 122 ? -2.24 -9.812 -0.92 1 96.06 122 GLY B O 1
ATOM 2030 N N . ARG B 1 123 ? -1.473 -9.516 -2.973 1 97.5 123 ARG B N 1
ATOM 2031 C CA . ARG B 1 123 ? -2.057 -8.188 -3.061 1 97.5 123 ARG B CA 1
ATOM 2032 C C . ARG B 1 123 ? -2.674 -7.945 -4.434 1 97.5 123 ARG B C 1
ATOM 2034 O O . ARG B 1 123 ? -2.176 -8.461 -5.441 1 97.5 123 ARG B O 1
ATOM 2041 N N . VAL B 1 124 ? -3.678 -7.184 -4.5 1 98.19 124 VAL B N 1
ATOM 2042 C CA . VAL B 1 124 ? -4.371 -6.723 -5.699 1 98.19 124 VAL B CA 1
ATOM 2043 C C . VAL B 1 124 ? -4.531 -5.203 -5.652 1 98.19 124 VAL B C 1
ATOM 2045 O O . VAL B 1 124 ? -4.844 -4.641 -4.598 1 98.19 124 VAL B O 1
ATOM 2048 N N . TYR B 1 125 ? -4.281 -4.625 -6.75 1 98.5 125 TYR B N 1
ATOM 2049 C CA . TYR B 1 125 ? -4.445 -3.18 -6.879 1 98.5 125 TYR B CA 1
ATOM 2050 C C . TYR B 1 125 ? -5.684 -2.844 -7.699 1 98.5 125 TYR B C 1
ATOM 2052 O O . TYR B 1 125 ? -5.91 -3.426 -8.766 1 98.5 125 TYR B O 1
ATOM 2060 N N . LEU B 1 126 ? -6.375 -1.935 -7.207 1 98.56 126 LEU B N 1
ATOM 2061 C CA . LEU B 1 126 ? -7.562 -1.414 -7.875 1 98.56 126 LEU B CA 1
ATOM 2062 C C . LEU B 1 126 ? -7.449 0.092 -8.086 1 98.56 126 LEU B C 1
ATOM 2064 O O . LEU B 1 126 ? -6.938 0.809 -7.227 1 98.56 126 LEU B O 1
ATOM 2068 N N . THR B 1 127 ? -7.973 0.577 -9.188 1 98.62 127 THR B N 1
ATOM 2069 C CA . THR B 1 127 ? -8.07 2.006 -9.453 1 98.62 127 THR B CA 1
ATOM 2070 C C . THR B 1 127 ? -9.508 2.391 -9.789 1 98.62 127 THR B C 1
ATOM 2072 O O . THR B 1 127 ? -10.141 1.765 -10.648 1 98.62 127 THR B O 1
ATOM 2075 N N . PHE B 1 128 ? -9.961 3.432 -9.117 1 98.06 128 PHE B N 1
ATOM 2076 C CA . PHE B 1 128 ? -11.336 3.883 -9.32 1 98.06 128 PHE B CA 1
ATOM 2077 C C . PHE B 1 128 ? -11.367 5.336 -9.773 1 98.06 128 PHE B C 1
ATOM 2079 O O . PHE B 1 128 ? -10.555 6.148 -9.328 1 98.06 128 PHE B O 1
ATOM 2086 N N . ILE B 1 129 ? -12.312 5.68 -10.57 1 97.25 129 ILE B N 1
ATOM 2087 C CA . ILE B 1 129 ? -12.703 7.055 -10.859 1 97.25 129 ILE B CA 1
ATOM 2088 C C . ILE B 1 129 ? -13.844 7.477 -9.945 1 97.25 129 ILE B C 1
ATOM 2090 O O . ILE B 1 129 ? -14.883 6.812 -9.883 1 97.25 129 ILE B O 1
ATOM 2094 N N . PRO B 1 130 ? -13.578 8.492 -9.18 1 94.81 130 PRO B N 1
ATOM 2095 C CA . PRO B 1 130 ? -14.648 8.938 -8.289 1 94.81 130 PRO B CA 1
ATOM 2096 C C . PRO B 1 130 ? -15.867 9.469 -9.047 1 94.81 130 PRO B C 1
ATOM 2098 O O . PRO B 1 130 ? -15.758 9.836 -10.219 1 94.81 130 PRO B O 1
ATOM 2101 N N . PRO B 1 131 ? -16.969 9.422 -8.234 1 90.75 131 PRO B N 1
ATOM 2102 C CA . PRO B 1 131 ? -18.172 9.992 -8.867 1 90.75 131 PRO B CA 1
ATOM 2103 C C . PRO B 1 131 ? -18.062 11.508 -9.055 1 90.75 131 PRO B C 1
ATOM 2105 O O . PRO B 1 131 ? -17.391 12.188 -8.273 1 90.75 131 PRO B O 1
ATOM 2108 N N . GLY B 1 132 ? -18.328 12.031 -10.312 1 76.56 132 GLY B N 1
ATOM 2109 C CA . GLY B 1 132 ? -18.328 13.469 -10.531 1 76.56 132 GLY B CA 1
ATOM 2110 C C . GLY B 1 132 ? -19.016 14.242 -9.43 1 76.56 132 GLY B C 1
ATOM 2111 O O . GLY B 1 132 ? -19.812 13.688 -8.68 1 76.56 132 GLY B O 1
ATOM 2112 N N . GLU B 1 133 ? -18.344 15.398 -8.867 1 57.38 133 GLU B N 1
ATOM 2113 C CA . GLU B 1 133 ? -19.062 16.281 -7.949 1 57.38 133 GLU B CA 1
ATOM 2114 C C . GLU B 1 133 ? -20.484 16.531 -8.43 1 57.38 133 GLU B C 1
ATOM 2116 O O . GLU B 1 133 ? -20.703 16.859 -9.594 1 57.38 133 GLU B O 1
ATOM 2121 N N . SER B 1 134 ? -21.422 15.727 -8.039 1 42.19 134 SER B N 1
ATOM 2122 C CA . SER B 1 134 ? -22.75 16.297 -8.281 1 42.19 134 SER B CA 1
ATOM 2123 C C . SER B 1 134 ? -22.797 17.766 -7.898 1 42.19 134 SER B C 1
ATOM 2125 O O . SER B 1 134 ? -22.5 18.125 -6.758 1 42.19 134 SER B O 1
ATOM 2127 N N . GLY B 1 135 ? -22.516 18.703 -8.766 1 32.81 135 GLY B N 1
ATOM 2128 C CA . GLY B 1 135 ? -23.047 20.047 -8.57 1 32.81 135 GLY B CA 1
ATOM 2129 C C . GLY B 1 135 ? -24.422 20.062 -7.938 1 32.81 135 GLY B C 1
ATOM 2130 O O . GLY B 1 135 ? -25.156 19.078 -8.023 1 32.81 135 GLY B O 1
#

Nearest PDB structures (foldseek):
  7plm-assembly1_B  TM=3.252E-01  e=9.641E-02  Desulfocurvibacter africanus
  7k9m-assembly1_B  TM=5.040E-01  e=1.185E+00  Mycobacterium tuberculosis H37Rv
  6juy-assembly1_A  TM=3.498E-01  e=4.402E-01  Synechocystis sp. PCC 6803 substr. Kazusa
  6juy-assembly1_B  TM=3.648E-01  e=1.110E+00  Synechocystis sp. PCC 6803 substr. Kazusa
  2rhs-assembly1_B  TM=4.009E-01  e=5.412E+00  Staphylococcus haemolyticus

pLDDT: mean 85.89, std 18.69, range [32.53, 98.81]

Foldseek 3Di:
DDDPPPPPPPPPCPVPVVPDDDLLQVQLCVVPVPDDDDDSVVSQVVVVVVQWDADPVVRHIDHDDPVNDDDDDQKDKDKFKDFPVCRVVVVVVVQVVVVVVVKAWDDKDDWDADDPPRRRMTMMMTMIGDHPPPD/DPDPPPPPPPPPPPVPVVPDDDLLQVQLCVVPVPDDDDDSVVSQVVVVVVQWDADPVVRHIDHDDPVNDDDDDQKDKDKFKDFPVCRVVVVVVVQVVVVVVVKAWDDKDDWDADDPPRRRMTMMMTMIGDHPPPD

Sequence (270 aa):
MVTPLFSFLGLVLIGVVMAKMTKKYSLALEIAPEFSHSDHESLYSHLSGMGYWWNSRDQSWVFVEPEDSHPPSSVIRVRVMTANTLVAKAANELAERFELDGYVLSDVSKIYPCRPPNNNDGRVYLTFIPPGESGMVTPLFSFLGLVLIGVVMAKMTKKYSLALEIAPEFSHSDHESLYSHLSGMGYWWNSRDQSWVFVEPEDSHPPSSVIRVRVMTANTLVAKAANELAERFELDGYVLSDVSKIYPCRPPNNNDGRVYLTFIPPGESG